Protein AF-A0A2T2SYU9-F1 (afdb_monomer)

Foldseek 3Di:
DDDPPPFDLVLVLVLLLLQLLLLLLVLQLLVQALVVCCVQQVHDPVLSVLLNVLLQVLLVVLLLVLLLVCLAPFLLVLLLVLLVQLLVLLLQCLVPNHSVSSSVSSNSSSNSSSSSVSSSLVLLVQADDPVCSVVSVVSSCVSSVNSNVCSNVLSNVCCVPPRNSVSSVVSSVSSVVSSVSSVPRPDGGPRNHDNDDDDPVVSVVVVVVLCVDPVSVVVVVVVVCVVVVVVCCVPCVVVCCCPPVVDDPVVVVVCVVVVD

Radius of gyration: 19.97 Å; Cα contacts (8 Å, |Δi|>4): 322; chains: 1; bounding box: 68×39×49 Å

Mean predicted aligned error: 6.09 Å

Secondary structure (DSSP, 8-state):
--------HHHHHHHHHHHHHHHHHHHHTHHHHHHHHHHHHT--HHHHHHHHHHHHHHHHHHHHHHHHHHHHH-HHHHHHHHHHHHHHHHHHGGG--SHHHHHHHHHHHHHHHHHHHHHHHHHHHHHS-HHHHHHHHHHHHHHHHHHHHHHHHHHHHHHHHH-TTHHHHHHHHHHHHHHHHHHHH-PPPS-----SPP-HHHHHHHHHHHHHSHHHHHHHHHHHHHHHHHHHHHHHHHHHIIIII---HHHHHHHHHHH-

pLDDT: mean 90.22, std 9.23, range [32.94, 98.25]

Solvent-accessible surface area (backbone atoms only — not comparable to full-atom values): 13042 Å² total; per-residue (Å²): 137,79,79,78,73,82,52,57,64,67,58,41,45,49,24,49,14,37,36,32,18,38,52,38,16,65,67,33,26,46,66,62,27,45,65,58,51,25,66,76,61,72,48,56,75,68,62,55,51,45,48,57,48,37,19,53,52,28,16,53,58,28,24,68,54,37,43,66,46,26,42,44,70,33,38,43,53,35,37,45,52,13,28,48,43,29,23,51,30,26,50,50,47,58,72,41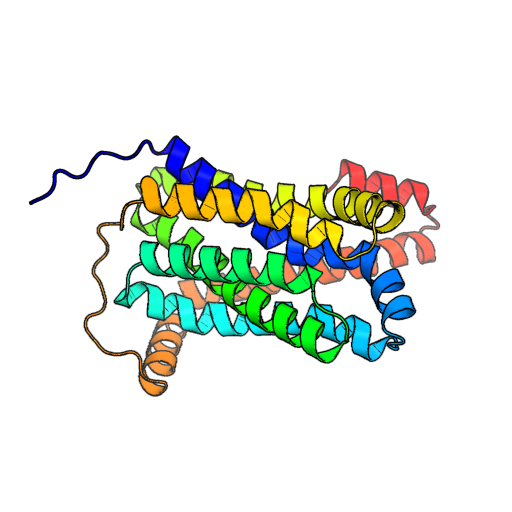,86,44,64,67,55,38,42,52,34,29,30,51,31,8,36,14,43,8,22,38,57,41,26,49,58,53,38,40,58,54,60,40,59,81,91,46,30,64,60,54,46,50,53,25,52,46,18,28,53,53,14,38,66,49,13,38,61,50,15,36,56,34,21,79,75,76,33,66,41,46,37,40,46,61,40,21,52,49,19,44,51,17,31,52,42,38,72,74,48,44,68,70,55,94,57,88,56,45,88,68,82,89,42,74,70,52,52,52,49,53,51,51,57,47,61,69,36,67,67,52,43,50,51,52,50,51,51,52,51,50,53,51,51,50,51,51,47,70,66,44,47,61,57,45,38,40,75,76,72,62,52,51,74,67,58,53,50,49,47,48,72,74,68,104

Sequence (260 aa):
MTNPKTSNPYLILFALWLMMFSASSQLIIMVPILPEIAETLGVNAFWRGMLLTAYALSLGVSALITGPASDRIGRRLILLYGTALMAVTLVLHTVAENYVLLFSMRLLAGVGGGMLTSGSVAYVGDYFPYEQRGWANGWVMSGTAFGQVAGIPIGKVLATGFGYRWPFLMFALPMALSAVLIWRYVPQPDAELDEKRLTPSRLVEKYRNVLQGSDAVNAVASYLLMFSGFGLFTSFLPSWLESTVGVSGYEIALLFAIGG

Nearest PDB structures (foldseek):
  6gv1-assembly1_A  TM=8.979E-01  e=5.125E-08  Escherichia coli K-12
  4zow-assembly1_A  TM=8.139E-01  e=3.759E-08  Escherichia coli K-12
  6euq-assembly1_A  TM=8.075E-01  e=3.759E-08  Escherichia coli K-12
  6oop-assembly1_A  TM=8.065E-01  e=7.979E-08  Escherichia coli
  6vrz-assembly1_A  TM=7.984E-01  e=1.041E-07  Escherichia coli

Structure (mmCIF, N/CA/C/O backbone):
data_AF-A0A2T2SYU9-F1
#
_entry.id   AF-A0A2T2SYU9-F1
#
loop_
_atom_site.group_PDB
_atom_site.id
_atom_site.type_symbol
_atom_site.label_atom_id
_atom_site.label_alt_id
_atom_site.label_comp_id
_atom_site.label_asym_id
_atom_site.label_entity_id
_atom_site.label_seq_id
_atom_site.pdbx_PDB_ins_code
_atom_site.Cartn_x
_atom_site.Cartn_y
_atom_site.Cartn_z
_atom_site.occupancy
_atom_site.B_iso_or_equiv
_atom_site.auth_seq_id
_atom_site.auth_comp_id
_atom_site.auth_asym_id
_atom_site.auth_atom_id
_atom_site.pdbx_PDB_model_num
ATOM 1 N N . MET A 1 1 ? -32.062 -6.181 14.246 1.00 33.66 1 MET A N 1
ATOM 2 C CA . MET A 1 1 ? -31.095 -6.789 15.184 1.00 33.66 1 MET A CA 1
ATOM 3 C C . MET A 1 1 ? -30.547 -8.052 14.531 1.00 33.66 1 MET A C 1
ATOM 5 O O . MET A 1 1 ? -31.130 -9.118 14.662 1.00 33.66 1 MET A O 1
ATOM 9 N N . THR A 1 2 ? -29.523 -7.916 13.690 1.00 36.19 2 THR A N 1
ATOM 10 C CA . THR A 1 2 ? -28.922 -9.047 12.970 1.00 36.19 2 THR A CA 1
ATOM 11 C C . THR A 1 2 ? -27.784 -9.611 13.805 1.00 36.19 2 THR A C 1
ATOM 13 O O . THR A 1 2 ? -26.789 -8.929 14.024 1.00 36.19 2 THR A O 1
ATOM 16 N N . ASN A 1 3 ? -27.977 -10.840 14.274 1.00 32.94 3 ASN A N 1
ATOM 17 C CA . ASN A 1 3 ? -27.017 -11.690 14.975 1.00 32.94 3 ASN A CA 1
ATOM 18 C C . ASN A 1 3 ? -25.593 -11.525 14.384 1.00 32.94 3 ASN A C 1
ATOM 20 O O . ASN A 1 3 ? -25.440 -11.773 13.179 1.00 32.94 3 ASN A O 1
ATOM 24 N N . PRO A 1 4 ? -24.567 -11.087 15.144 1.00 44.06 4 PRO A N 1
ATOM 25 C CA . PRO A 1 4 ? -23.221 -10.974 14.608 1.00 44.06 4 PRO A CA 1
ATOM 26 C C . PRO A 1 4 ? -22.724 -12.399 14.385 1.00 44.06 4 PRO A C 1
ATOM 28 O O . PRO A 1 4 ? -22.363 -13.106 15.321 1.00 44.06 4 PRO A O 1
ATOM 31 N N . LYS A 1 5 ? -22.764 -12.863 13.130 1.00 50.50 5 LYS A N 1
ATOM 32 C CA . LYS A 1 5 ? -22.030 -14.067 12.743 1.00 50.50 5 LYS A CA 1
ATOM 33 C C . LYS A 1 5 ? -20.597 -13.829 13.196 1.00 50.50 5 LYS A C 1
ATOM 35 O O . LYS A 1 5 ? -19.960 -12.905 12.697 1.00 50.50 5 LYS A O 1
ATOM 40 N N . THR A 1 6 ? -20.137 -14.628 14.153 1.00 61.19 6 THR A N 1
ATOM 41 C CA . THR A 1 6 ? -18.743 -14.717 14.570 1.00 61.19 6 THR A CA 1
ATOM 42 C C . THR A 1 6 ? -17.947 -15.152 13.348 1.00 61.19 6 THR A C 1
ATOM 44 O O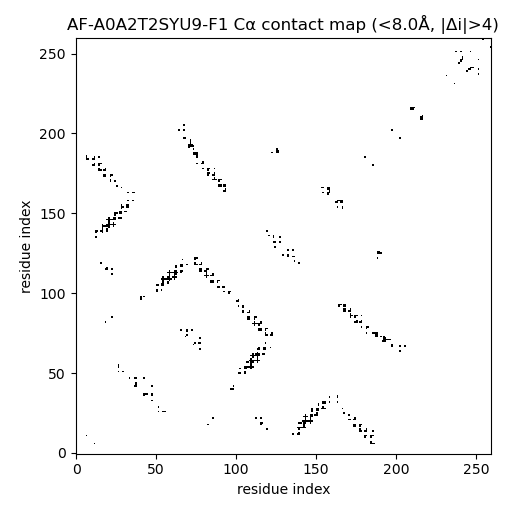 . THR A 1 6 ? -17.788 -16.335 13.048 1.00 61.19 6 THR A O 1
ATOM 47 N N . SER A 1 7 ? -17.559 -14.174 12.536 1.00 71.31 7 SER A N 1
ATOM 48 C CA . SER A 1 7 ? -16.764 -14.406 11.347 1.00 71.31 7 SER A CA 1
ATOM 49 C C . SER A 1 7 ? -15.492 -15.124 11.764 1.00 71.31 7 SER A C 1
ATOM 51 O O . SER A 1 7 ? -14.825 -14.715 12.714 1.00 71.31 7 SER A O 1
ATOM 53 N N . ASN A 1 8 ? -15.175 -16.212 11.062 1.00 88.62 8 ASN A N 1
ATOM 54 C CA . ASN A 1 8 ? -14.002 -17.018 11.360 1.00 88.62 8 ASN A CA 1
ATOM 55 C C . ASN A 1 8 ? -12.748 -16.111 11.355 1.00 88.62 8 ASN A C 1
ATOM 57 O O . ASN A 1 8 ? -12.445 -15.528 10.308 1.00 88.62 8 ASN A O 1
ATOM 61 N N . PRO A 1 9 ? -12.018 -15.985 12.482 1.00 89.50 9 PRO A N 1
ATOM 62 C CA . PRO A 1 9 ? -10.882 -15.073 12.594 1.00 89.50 9 PRO A CA 1
ATOM 63 C C . PRO A 1 9 ? -9.786 -15.381 11.569 1.00 89.50 9 PRO A C 1
ATOM 65 O O . PRO A 1 9 ? -9.156 -14.460 11.058 1.00 89.50 9 PRO A O 1
ATOM 68 N N . TYR A 1 10 ? -9.615 -16.646 11.177 1.00 93.12 10 TYR A N 1
ATOM 69 C CA . TYR A 1 10 ? -8.654 -17.036 10.145 1.00 93.12 10 TYR A CA 1
ATOM 70 C C . TYR A 1 10 ? -9.034 -16.512 8.755 1.00 93.12 10 TYR A C 1
ATOM 72 O O . TYR A 1 10 ? -8.154 -16.128 7.991 1.00 93.12 10 TYR A O 1
ATOM 80 N N . LEU A 1 11 ? -10.331 -16.431 8.430 1.00 94.88 11 LEU A N 1
ATOM 81 C CA . LEU A 1 11 ? -10.783 -15.836 7.165 1.00 94.88 11 LEU A CA 1
ATOM 82 C C . LEU A 1 11 ? -10.558 -14.323 7.142 1.00 94.88 11 LEU A C 1
ATOM 84 O O . LEU A 1 11 ? -10.199 -13.780 6.101 1.00 94.88 11 LEU A O 1
ATOM 88 N N . ILE A 1 12 ? -10.741 -13.649 8.281 1.00 95.19 12 ILE A N 1
ATOM 89 C CA . ILE A 1 12 ? -10.446 -12.217 8.420 1.00 95.19 12 ILE A CA 1
ATOM 90 C C . ILE A 1 12 ? -8.951 -11.981 8.214 1.00 95.19 12 ILE A C 1
ATOM 92 O O . ILE A 1 12 ? -8.573 -11.152 7.390 1.00 95.19 12 ILE A O 1
ATOM 96 N N . LEU A 1 13 ? -8.102 -12.742 8.911 1.00 96.31 13 LEU A N 1
ATOM 97 C CA . LEU A 1 13 ? -6.651 -12.639 8.768 1.00 96.31 13 LEU A CA 1
ATOM 98 C C . LEU A 1 13 ? -6.207 -12.930 7.339 1.00 96.31 13 LEU A C 1
ATOM 100 O O . LEU A 1 13 ? -5.411 -12.173 6.803 1.00 96.31 13 LEU A O 1
ATOM 104 N N . PHE A 1 14 ? -6.759 -13.961 6.696 1.00 97.50 14 PHE A N 1
ATOM 105 C CA . PHE A 1 14 ? -6.453 -14.272 5.303 1.00 97.50 14 PHE A CA 1
ATOM 106 C C . PHE A 1 14 ? -6.876 -13.147 4.347 1.00 97.50 14 PHE A C 1
ATOM 108 O O . PHE A 1 14 ? -6.116 -12.785 3.452 1.00 97.50 14 PHE A O 1
ATOM 115 N N . ALA A 1 15 ? -8.052 -12.544 4.552 1.00 97.50 15 ALA A N 1
ATOM 116 C CA .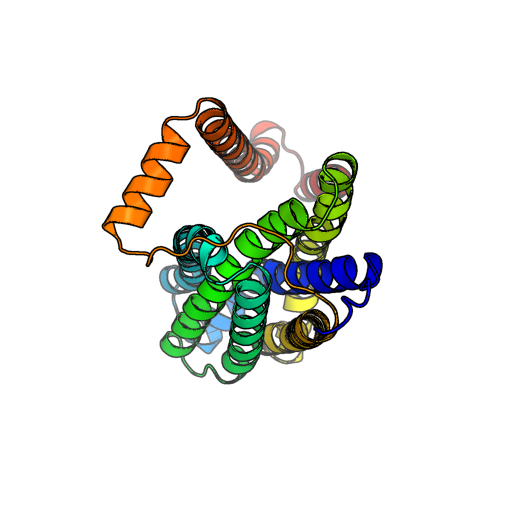 ALA A 1 15 ? -8.514 -11.418 3.743 1.00 97.50 15 ALA A CA 1
ATOM 117 C C . ALA A 1 15 ? -7.593 -10.193 3.886 1.00 97.50 15 ALA A C 1
ATOM 119 O O . ALA A 1 15 ? -7.187 -9.603 2.883 1.00 97.50 15 ALA A O 1
ATOM 120 N N . LEU A 1 16 ? -7.222 -9.842 5.123 1.00 97.56 16 LEU A N 1
ATOM 121 C CA . LEU A 1 16 ? -6.302 -8.739 5.417 1.00 97.56 16 LEU A CA 1
ATOM 122 C C . LEU A 1 16 ? -4.874 -9.028 4.927 1.00 97.56 16 LEU A C 1
ATOM 124 O O . LEU A 1 16 ? -4.203 -8.131 4.423 1.00 97.56 16 LEU A O 1
ATOM 128 N N . TRP A 1 17 ? -4.426 -10.279 5.025 1.00 97.94 17 TRP A N 1
ATOM 129 C CA . TRP A 1 17 ? -3.143 -10.744 4.503 1.00 97.94 17 TRP A CA 1
ATOM 130 C C . TRP A 1 17 ? -3.076 -10.601 2.985 1.00 97.94 17 TRP A C 1
ATOM 132 O O . TRP A 1 17 ? -2.133 -10.009 2.467 1.00 97.94 17 TRP A O 1
ATOM 142 N N . LEU A 1 18 ? -4.098 -11.080 2.268 1.00 97.81 18 LEU A N 1
ATOM 143 C CA . LEU A 1 18 ? -4.158 -11.026 0.806 1.00 97.81 18 LEU A CA 1
ATOM 144 C C . LEU A 1 18 ? -4.202 -9.579 0.298 1.00 97.81 18 LEU A C 1
ATOM 146 O O . LEU A 1 18 ? -3.567 -9.231 -0.699 1.00 97.81 18 LEU A O 1
ATOM 150 N N . MET A 1 19 ? -4.917 -8.727 1.028 1.00 98.00 19 MET A N 1
ATOM 151 C CA . MET A 1 19 ? -4.958 -7.286 0.814 1.00 98.00 19 MET A CA 1
ATOM 152 C C . MET A 1 19 ? -3.573 -6.646 0.988 1.00 98.00 19 MET A C 1
ATOM 154 O O . MET A 1 19 ? -3.134 -5.912 0.103 1.00 98.00 19 MET A O 1
ATOM 158 N N . MET A 1 20 ? -2.860 -6.937 2.083 1.00 97.69 20 MET A N 1
ATOM 159 C CA . MET A 1 20 ? -1.498 -6.430 2.309 1.00 97.69 20 MET A CA 1
ATOM 160 C C . MET A 1 20 ? -0.505 -6.944 1.268 1.00 97.69 20 MET A C 1
ATOM 162 O O . MET A 1 20 ? 0.269 -6.155 0.733 1.00 97.69 20 MET A O 1
ATOM 166 N N . PHE A 1 21 ? -0.580 -8.231 0.923 1.00 97.00 21 PHE A N 1
ATOM 167 C CA . PHE A 1 21 ? 0.209 -8.859 -0.136 1.00 97.00 21 PHE A CA 1
ATOM 168 C C . PHE A 1 21 ? 0.072 -8.124 -1.467 1.00 97.00 21 PHE A C 1
ATOM 170 O O . PHE A 1 21 ? 1.063 -7.768 -2.104 1.00 97.00 21 PHE A O 1
ATOM 177 N N . SER A 1 22 ? -1.162 -7.848 -1.881 1.00 96.25 22 SER A N 1
ATOM 178 C CA . SER A 1 22 ? -1.384 -7.172 -3.150 1.00 96.25 22 SER A CA 1
ATOM 179 C C . SER A 1 22 ? -1.089 -5.669 -3.103 1.00 96.25 22 SER A C 1
ATOM 181 O O . SER A 1 22 ? -0.763 -5.093 -4.140 1.00 96.25 22 SER A O 1
ATOM 183 N N . ALA A 1 23 ? -1.238 -5.014 -1.950 1.00 96.12 23 ALA A N 1
ATOM 184 C CA . ALA A 1 23 ? -0.933 -3.592 -1.808 1.00 96.12 23 ALA A CA 1
ATOM 185 C C . ALA A 1 23 ? 0.582 -3.335 -1.762 1.00 96.12 23 ALA A C 1
ATOM 187 O O . ALA A 1 23 ? 1.065 -2.385 -2.377 1.00 96.12 23 ALA A O 1
ATOM 188 N N . SER A 1 24 ? 1.348 -4.181 -1.066 1.00 93.88 24 SER A N 1
ATOM 189 C CA . SER A 1 24 ? 2.799 -4.011 -0.925 1.00 93.88 24 SER A CA 1
ATOM 190 C C . SER A 1 24 ? 3.557 -4.292 -2.221 1.00 93.88 24 SER A C 1
ATOM 192 O O . SER A 1 24 ? 4.566 -3.634 -2.496 1.00 93.88 24 SER A O 1
ATOM 194 N N . SER A 1 25 ? 3.043 -5.200 -3.057 1.00 91.56 25 SER A N 1
ATOM 195 C CA . SER A 1 25 ? 3.647 -5.508 -4.353 1.00 91.56 25 SER A CA 1
ATOM 196 C C . SER A 1 25 ? 3.733 -4.275 -5.258 1.00 91.56 25 SER A C 1
ATOM 198 O O . SER A 1 25 ? 4.681 -4.158 -6.024 1.00 91.56 25 SER A O 1
ATOM 200 N N . GLN A 1 26 ? 2.840 -3.289 -5.113 1.00 90.81 26 GLN A N 1
ATOM 201 C CA . GLN A 1 26 ? 2.777 -2.089 -5.963 1.00 90.81 26 GLN A CA 1
ATOM 202 C C . GLN A 1 26 ? 4.005 -1.185 -5.933 1.00 90.81 26 GLN A C 1
ATOM 204 O O . GLN A 1 26 ? 4.238 -0.427 -6.879 1.00 90.81 26 GLN A O 1
ATOM 209 N N . LEU A 1 27 ? 4.767 -1.210 -4.843 1.00 85.62 27 LEU A N 1
ATOM 210 C CA . LEU A 1 27 ? 6.046 -0.510 -4.782 1.00 85.62 27 LEU A CA 1
ATOM 211 C C . LEU A 1 27 ? 7.142 -1.322 -5.462 1.00 85.62 27 LEU A C 1
ATOM 213 O O . LEU A 1 27 ? 7.968 -0.762 -6.177 1.00 85.62 27 LEU A O 1
ATOM 217 N N . ILE A 1 28 ? 7.125 -2.637 -5.264 1.00 88.38 28 ILE A N 1
ATOM 218 C CA . ILE A 1 28 ? 8.228 -3.505 -5.657 1.00 88.38 28 ILE A CA 1
ATOM 219 C C . ILE A 1 28 ? 8.147 -3.944 -7.119 1.00 88.38 28 ILE A C 1
ATOM 221 O O . ILE A 1 28 ? 9.180 -3.984 -7.782 1.00 88.38 28 ILE A O 1
ATOM 225 N N . ILE A 1 29 ? 6.950 -4.177 -7.671 1.00 92.31 29 ILE A N 1
ATOM 226 C CA . ILE A 1 29 ? 6.780 -4.509 -9.097 1.00 92.31 29 ILE A CA 1
ATOM 227 C C . ILE A 1 29 ? 7.324 -3.410 -10.009 1.00 92.31 29 ILE A C 1
ATOM 229 O O . ILE A 1 29 ? 7.755 -3.708 -11.115 1.00 92.31 29 ILE A O 1
ATOM 233 N N . MET A 1 30 ? 7.331 -2.154 -9.547 1.00 91.44 30 MET A N 1
ATOM 234 C CA . MET A 1 30 ? 7.804 -1.012 -10.327 1.00 91.44 30 MET A CA 1
ATOM 235 C C . MET A 1 30 ? 9.306 -1.076 -10.594 1.00 91.44 30 MET A C 1
ATOM 237 O O . MET A 1 30 ? 9.741 -0.610 -11.639 1.00 91.44 30 MET A O 1
ATOM 241 N N . VAL A 1 31 ? 10.093 -1.659 -9.686 1.00 87.94 31 VAL A N 1
ATOM 242 C CA . VAL A 1 31 ? 11.559 -1.708 -9.788 1.00 87.94 31 VAL A CA 1
ATOM 243 C C . VAL A 1 31 ? 12.027 -2.417 -11.070 1.00 87.94 31 VAL A C 1
ATOM 245 O O . VAL A 1 31 ? 12.751 -1.788 -11.843 1.00 87.94 31 VAL A O 1
ATOM 248 N N . PRO A 1 32 ? 11.618 -3.670 -11.362 1.00 85.06 32 PRO A N 1
ATOM 249 C CA . PRO A 1 32 ? 12.052 -4.361 -12.576 1.00 85.06 32 PRO A CA 1
ATOM 250 C C . PRO A 1 32 ? 11.414 -3.832 -13.868 1.00 85.06 32 PRO A C 1
ATOM 252 O O . PRO A 1 32 ? 12.005 -4.007 -14.928 1.00 85.06 32 PRO A O 1
ATOM 255 N N . ILE A 1 33 ? 10.237 -3.198 -13.808 1.00 90.88 33 ILE A N 1
ATOM 256 C CA . ILE A 1 33 ? 9.494 -2.770 -15.012 1.00 90.88 33 ILE A CA 1
ATOM 257 C C . ILE A 1 33 ? 9.737 -1.303 -15.391 1.00 90.88 33 ILE A C 1
ATOM 259 O O . ILE A 1 33 ? 9.362 -0.872 -16.479 1.00 90.88 33 ILE A O 1
ATOM 263 N N . LEU A 1 34 ? 10.366 -0.515 -14.510 1.00 90.12 34 LEU A N 1
ATOM 264 C CA . LEU A 1 34 ? 10.641 0.906 -14.738 1.00 90.12 34 LEU A CA 1
ATOM 265 C C . LEU A 1 34 ? 11.428 1.192 -16.028 1.00 90.12 34 LEU A C 1
ATOM 267 O O . LEU A 1 34 ? 11.100 2.180 -16.692 1.00 90.12 34 LEU A O 1
ATOM 271 N N . PRO A 1 35 ? 12.453 0.394 -16.398 1.00 88.12 35 PRO A N 1
ATOM 272 C CA . PRO A 1 35 ? 13.169 0.585 -17.657 1.00 88.12 35 PRO A CA 1
ATOM 273 C C . PRO A 1 35 ? 12.263 0.416 -18.881 1.00 88.12 35 PRO A C 1
ATOM 275 O O . PRO A 1 35 ? 12.299 1.249 -19.777 1.00 88.12 35 PRO A O 1
ATOM 278 N N . GLU A 1 36 ? 11.393 -0.593 -18.881 1.00 89.25 36 GLU A N 1
ATOM 279 C CA . GLU A 1 36 ? 10.469 -0.858 -19.989 1.00 89.25 36 GLU A CA 1
ATOM 280 C C . GLU A 1 36 ? 9.392 0.231 -20.113 1.00 89.25 36 GLU A C 1
ATOM 282 O O . GLU A 1 36 ? 9.085 0.695 -21.212 1.00 89.25 36 GLU A O 1
ATOM 287 N N . ILE A 1 37 ? 8.868 0.718 -18.979 1.00 90.62 37 ILE A N 1
ATOM 288 C CA . ILE A 1 37 ? 7.969 1.884 -18.943 1.00 90.62 37 ILE A CA 1
ATOM 289 C C . ILE A 1 37 ? 8.660 3.109 -19.557 1.00 90.62 37 ILE A C 1
ATOM 291 O O . ILE A 1 37 ? 8.031 3.876 -20.284 1.00 90.62 37 ILE A O 1
ATOM 295 N N . ALA A 1 38 ? 9.948 3.302 -19.262 1.00 88.81 38 ALA A N 1
ATOM 296 C CA . ALA A 1 38 ? 10.727 4.422 -19.777 1.00 88.81 38 ALA A CA 1
ATOM 297 C C . ALA A 1 38 ? 10.825 4.428 -21.292 1.00 88.81 38 ALA A C 1
ATOM 299 O O . ALA A 1 38 ? 10.621 5.463 -21.919 1.00 88.81 38 ALA A O 1
ATOM 300 N N . GLU A 1 39 ? 11.166 3.267 -21.841 1.00 90.12 39 GLU A N 1
ATOM 301 C CA . GLU A 1 39 ? 11.354 3.058 -23.265 1.00 90.12 39 GLU A CA 1
ATOM 302 C C . GLU A 1 39 ? 10.021 3.196 -23.998 1.00 90.12 39 GLU A C 1
ATOM 304 O O . GLU A 1 39 ? 9.920 3.957 -24.956 1.00 90.12 39 GLU A O 1
ATOM 309 N N . THR A 1 40 ? 8.966 2.567 -23.469 1.00 90.81 40 THR A N 1
ATOM 310 C CA . THR A 1 40 ? 7.635 2.585 -24.088 1.00 90.81 40 THR A CA 1
ATOM 311 C C . THR A 1 40 ? 6.998 3.974 -24.075 1.00 90.81 40 THR A C 1
ATOM 313 O O . THR A 1 40 ? 6.340 4.364 -25.036 1.00 90.81 40 THR A O 1
ATOM 316 N N . LEU A 1 41 ? 7.166 4.734 -22.986 1.00 91.44 41 LEU A N 1
ATOM 317 C CA . LEU A 1 41 ? 6.552 6.058 -22.827 1.00 91.44 41 LEU A CA 1
ATOM 318 C C . LEU A 1 41 ? 7.495 7.217 -23.186 1.00 91.44 41 LEU A C 1
ATOM 320 O O . LEU A 1 41 ? 7.094 8.375 -23.075 1.00 91.44 41 LEU A O 1
ATOM 324 N N . GLY A 1 42 ? 8.739 6.930 -23.580 1.00 90.81 42 GLY A N 1
ATOM 325 C CA . GLY A 1 42 ? 9.741 7.937 -23.939 1.00 90.81 42 GLY A CA 1
ATOM 326 C C . GLY A 1 42 ? 10.120 8.882 -22.792 1.00 90.81 42 GLY A C 1
ATOM 327 O O . GLY A 1 42 ? 10.355 10.068 -23.024 1.00 90.81 42 GLY A O 1
ATOM 328 N N . VAL A 1 43 ? 10.148 8.396 -21.544 1.00 92.31 43 VAL A N 1
ATOM 329 C CA . VAL A 1 43 ? 10.361 9.242 -20.355 1.00 92.31 43 VAL A CA 1
ATOM 330 C C . VAL A 1 43 ? 11.768 9.131 -19.767 1.00 92.31 43 VAL A C 1
ATOM 332 O O . VAL A 1 43 ? 12.341 8.052 -19.628 1.00 92.31 43 VAL A O 1
ATOM 335 N N . ASN A 1 44 ? 12.326 10.278 -19.372 1.00 91.94 44 ASN A N 1
ATOM 336 C CA . ASN A 1 44 ? 13.671 10.369 -18.801 1.00 91.94 44 ASN A CA 1
ATOM 337 C C . ASN A 1 44 ? 13.748 9.862 -17.343 1.00 91.94 44 ASN A C 1
ATOM 339 O O . ASN A 1 44 ? 12.742 9.564 -16.697 1.00 91.94 44 ASN A O 1
ATOM 343 N N . ALA A 1 45 ? 14.965 9.811 -16.791 1.00 88.31 45 ALA A N 1
ATOM 344 C CA . ALA A 1 45 ? 15.214 9.324 -15.433 1.00 88.31 45 ALA A CA 1
ATOM 345 C C . ALA A 1 45 ? 14.405 10.042 -14.340 1.00 88.31 45 ALA A C 1
ATOM 347 O O . ALA A 1 45 ? 13.919 9.382 -13.421 1.00 88.31 45 ALA A O 1
ATOM 348 N N . PHE A 1 46 ? 14.220 11.358 -14.466 1.00 90.56 46 PHE A N 1
ATOM 349 C CA . PHE A 1 46 ? 13.446 12.155 -13.516 1.00 90.56 46 PHE A CA 1
ATOM 350 C C . PHE A 1 46 ? 11.980 11.701 -13.469 1.00 90.56 46 PHE A C 1
ATOM 352 O O . PHE A 1 46 ? 11.459 11.363 -12.405 1.00 90.56 46 PHE A O 1
ATOM 359 N N . TRP A 1 47 ? 11.331 11.597 -14.629 1.00 91.56 47 TRP A N 1
ATOM 360 C CA . TRP A 1 47 ? 9.931 11.178 -14.722 1.00 91.56 47 TRP A CA 1
ATOM 361 C C . TRP A 1 47 ? 9.714 9.723 -14.283 1.00 91.56 47 TRP A C 1
ATOM 363 O O . TRP A 1 47 ? 8.691 9.409 -13.673 1.00 91.56 47 TRP A O 1
ATOM 373 N N . ARG A 1 48 ? 10.691 8.835 -14.493 1.00 88.44 48 ARG A N 1
ATOM 374 C CA . ARG A 1 48 ? 10.644 7.463 -13.951 1.00 88.44 48 ARG A CA 1
ATOM 375 C C . ARG A 1 48 ? 10.600 7.450 -12.429 1.00 88.44 48 ARG A C 1
ATOM 377 O O . ARG A 1 48 ? 9.734 6.796 -11.851 1.00 88.44 48 ARG A O 1
ATOM 384 N N . GLY A 1 49 ? 11.500 8.200 -11.792 1.00 89.81 49 GLY A N 1
ATOM 385 C CA . GLY A 1 49 ? 11.534 8.331 -10.335 1.00 89.81 49 GLY A CA 1
ATOM 386 C C . GLY A 1 49 ? 10.219 8.880 -9.785 1.00 89.81 49 GLY A C 1
ATOM 387 O O . GLY A 1 49 ? 9.695 8.369 -8.796 1.00 89.81 49 GLY A O 1
ATOM 388 N N . MET A 1 50 ? 9.611 9.839 -10.489 1.00 94.75 50 MET A N 1
ATOM 389 C CA . MET A 1 50 ? 8.339 10.427 -10.070 1.00 94.75 50 MET A CA 1
ATOM 390 C C . MET A 1 50 ? 7.164 9.439 -10.024 1.00 94.75 50 MET A C 1
ATOM 392 O O . MET A 1 50 ? 6.255 9.658 -9.230 1.00 94.75 50 MET A O 1
ATOM 396 N N . LEU A 1 51 ? 7.178 8.321 -10.763 1.00 94.00 51 LEU A N 1
ATOM 397 C CA . LEU A 1 51 ? 6.134 7.285 -10.647 1.00 94.00 51 LEU A CA 1
ATOM 398 C C . LEU A 1 51 ? 6.190 6.527 -9.309 1.00 94.00 51 LEU A C 1
ATOM 400 O O . LEU A 1 51 ? 5.152 6.119 -8.772 1.00 94.00 51 LEU A O 1
ATOM 404 N N . LEU A 1 52 ? 7.395 6.326 -8.767 1.00 92.19 52 LEU A N 1
ATOM 405 C CA . LEU A 1 52 ? 7.596 5.753 -7.434 1.00 92.19 52 LEU A CA 1
ATOM 406 C C . LEU A 1 52 ? 7.198 6.776 -6.366 1.00 92.19 52 LEU A C 1
ATOM 408 O O . LEU A 1 52 ? 6.389 6.465 -5.489 1.00 92.19 52 LEU A O 1
ATOM 412 N N . THR A 1 53 ? 7.693 8.010 -6.506 1.00 93.44 53 THR A N 1
ATOM 413 C CA . THR A 1 53 ? 7.416 9.120 -5.585 1.00 93.44 53 THR A CA 1
ATOM 414 C C . THR A 1 53 ? 5.928 9.433 -5.488 1.00 93.44 53 THR A C 1
ATOM 416 O O . THR A 1 53 ? 5.424 9.608 -4.385 1.00 93.44 53 THR A O 1
ATOM 419 N N . ALA A 1 54 ? 5.203 9.465 -6.610 1.00 96.00 54 ALA A N 1
ATOM 4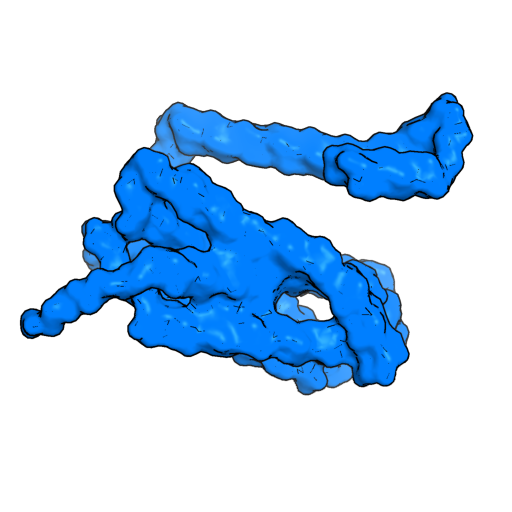20 C CA . ALA A 1 54 ? 3.774 9.776 -6.639 1.00 96.00 54 ALA A CA 1
ATOM 421 C C . ALA A 1 54 ? 2.960 8.829 -5.753 1.00 96.00 54 ALA A C 1
ATOM 423 O O . ALA A 1 54 ? 2.172 9.274 -4.920 1.00 96.00 54 ALA A O 1
ATOM 424 N N . TYR A 1 55 ? 3.194 7.524 -5.886 1.00 95.94 55 TYR A N 1
ATOM 425 C CA . TYR A 1 55 ? 2.526 6.531 -5.051 1.00 95.94 55 TYR A CA 1
ATOM 426 C C . TYR A 1 55 ? 2.929 6.660 -3.585 1.00 95.94 55 TYR A C 1
ATOM 428 O O . TYR A 1 55 ? 2.055 6.682 -2.726 1.00 95.94 55 TYR A O 1
ATOM 436 N N . ALA A 1 56 ? 4.230 6.762 -3.289 1.00 94.19 56 ALA A N 1
ATOM 437 C CA . ALA A 1 56 ? 4.718 6.824 -1.912 1.00 94.19 56 ALA A CA 1
ATOM 438 C C . ALA A 1 56 ? 4.194 8.069 -1.177 1.00 94.19 56 ALA A C 1
ATOM 440 O O . ALA A 1 56 ? 3.696 7.969 -0.055 1.00 94.19 56 ALA A O 1
ATOM 441 N N . LEU A 1 57 ? 4.239 9.229 -1.837 1.00 96.44 57 LEU A N 1
ATOM 442 C CA . LEU A 1 57 ? 3.721 10.486 -1.305 1.00 96.44 57 LEU A CA 1
ATOM 443 C C . LEU A 1 57 ? 2.209 10.409 -1.086 1.00 96.44 57 LEU A C 1
ATOM 445 O O . LEU A 1 57 ? 1.719 10.765 -0.016 1.00 96.44 57 LEU A O 1
ATOM 449 N N . SER A 1 58 ? 1.469 9.917 -2.081 1.00 97.62 58 SER A N 1
ATOM 450 C CA . SER A 1 58 ? 0.017 9.797 -1.980 1.00 97.62 58 SER A CA 1
ATOM 451 C C . SER A 1 58 ? -0.409 8.797 -0.901 1.00 97.62 58 SER A C 1
ATOM 453 O O . SER A 1 58 ? -1.342 9.082 -0.154 1.00 97.62 58 SER A O 1
ATOM 455 N N . LEU A 1 59 ? 0.319 7.687 -0.741 1.00 96.31 59 LEU A N 1
ATOM 456 C CA . LEU A 1 59 ? 0.135 6.732 0.351 1.00 96.31 59 LEU A CA 1
ATOM 457 C C . LEU A 1 59 ? 0.319 7.396 1.709 1.00 96.31 59 LEU A C 1
ATOM 459 O O . LEU A 1 59 ? -0.551 7.254 2.565 1.00 96.31 59 LEU A O 1
ATOM 463 N N . GLY A 1 60 ? 1.408 8.144 1.902 1.00 94.31 60 GLY A N 1
ATOM 464 C CA . GLY A 1 60 ? 1.676 8.832 3.164 1.00 94.31 60 GLY A CA 1
ATOM 465 C C . GLY A 1 60 ? 0.599 9.862 3.505 1.00 94.31 60 GLY A C 1
ATOM 466 O O . GLY A 1 60 ? 0.018 9.822 4.588 1.00 94.31 60 GLY A O 1
ATOM 467 N N . VAL A 1 61 ? 0.271 10.745 2.556 1.00 95.94 61 VAL A N 1
ATOM 468 C CA . VAL A 1 61 ? -0.771 11.771 2.737 1.00 95.94 61 VAL A CA 1
ATOM 469 C C . VAL A 1 61 ? -2.133 11.127 2.995 1.00 95.94 61 VAL A C 1
ATOM 471 O O . VAL A 1 61 ? -2.855 11.541 3.901 1.00 95.94 61 VAL A O 1
ATOM 474 N N . SER A 1 62 ? -2.476 10.083 2.239 1.00 96.50 62 SER A N 1
ATOM 475 C CA . SER A 1 62 ? -3.725 9.346 2.419 1.00 96.50 62 SER A CA 1
ATOM 476 C C . SER A 1 62 ? -3.791 8.678 3.788 1.00 96.50 62 SER A C 1
ATOM 478 O O . SER A 1 62 ? -4.797 8.830 4.474 1.00 96.50 62 SER A O 1
ATOM 480 N N . ALA A 1 63 ? -2.729 8.008 4.245 1.00 93.56 63 ALA A N 1
ATOM 481 C CA . ALA A 1 63 ? -2.688 7.366 5.560 1.00 93.56 63 ALA A CA 1
ATOM 482 C C . ALA A 1 63 ? -2.931 8.369 6.703 1.00 93.56 63 ALA A C 1
ATOM 484 O O . ALA A 1 63 ? -3.675 8.067 7.638 1.00 93.56 63 ALA A O 1
ATOM 485 N N . LEU A 1 64 ? -2.384 9.588 6.593 1.00 92.12 64 LEU A N 1
ATOM 486 C CA . LEU A 1 64 ? -2.601 10.656 7.578 1.00 92.12 64 LEU A CA 1
ATOM 487 C C . LEU A 1 64 ? -4.054 11.155 7.625 1.00 92.12 64 LEU A C 1
ATOM 489 O O . LEU A 1 64 ? -4.562 11.556 8.667 1.00 92.12 64 LEU A O 1
ATOM 493 N N . ILE A 1 65 ? -4.756 11.148 6.497 1.00 93.25 65 ILE A N 1
ATOM 494 C CA . ILE A 1 65 ? -6.155 11.596 6.443 1.00 93.25 65 ILE A CA 1
ATOM 495 C C . ILE A 1 65 ? -7.097 10.454 6.847 1.00 93.25 65 ILE A C 1
ATOM 497 O O . ILE A 1 65 ? -8.082 10.652 7.563 1.00 93.25 65 ILE A O 1
ATOM 501 N N . THR A 1 66 ? -6.798 9.246 6.378 1.00 91.94 66 THR A N 1
ATOM 502 C CA . THR A 1 66 ? -7.690 8.086 6.453 1.00 91.94 66 THR A CA 1
ATOM 503 C C . THR A 1 66 ? -7.671 7.410 7.815 1.00 91.94 66 THR A C 1
ATOM 505 O O . THR A 1 66 ? -8.704 6.875 8.209 1.00 91.94 66 THR A O 1
ATOM 508 N N . GLY A 1 67 ? -6.584 7.531 8.586 1.00 89.25 67 GLY A N 1
ATOM 509 C CA . GLY A 1 67 ? -6.537 7.104 9.987 1.00 89.25 67 GLY A CA 1
ATOM 510 C C . GLY A 1 67 ? -7.653 7.754 10.817 1.00 89.25 67 GLY A C 1
ATOM 511 O O . GLY A 1 67 ? -8.594 7.059 11.203 1.00 89.25 67 GLY A O 1
ATOM 512 N N . PRO A 1 68 ? -7.653 9.085 11.001 1.00 88.88 68 PRO A N 1
ATOM 513 C CA . PRO A 1 68 ? -8.724 9.786 11.710 1.00 88.88 68 PRO A CA 1
ATOM 514 C C . PRO A 1 68 ? -10.104 9.616 11.068 1.00 88.88 68 PRO A C 1
ATOM 516 O O . PRO A 1 68 ? -11.106 9.549 11.778 1.00 88.88 68 PRO A O 1
ATOM 519 N N . ALA A 1 69 ? -10.184 9.523 9.733 1.00 89.31 69 ALA A N 1
ATOM 520 C CA . ALA A 1 69 ? -11.444 9.228 9.046 1.00 89.31 69 ALA A CA 1
ATOM 521 C C . ALA A 1 69 ? -12.013 7.862 9.428 1.00 89.31 69 ALA A C 1
ATOM 523 O O . ALA A 1 69 ? -13.226 7.738 9.606 1.00 89.31 69 ALA A O 1
ATOM 524 N N . SER A 1 70 ? -11.153 6.861 9.611 1.00 90.81 70 SER A N 1
ATOM 525 C CA . SER A 1 70 ? -11.561 5.519 10.007 1.00 90.81 70 SER A CA 1
ATOM 526 C C . SER A 1 70 ? -12.139 5.459 11.424 1.00 90.81 70 SER A C 1
ATOM 528 O O . SER A 1 70 ? -13.001 4.617 11.659 1.00 90.81 70 SER A O 1
ATOM 530 N N . ASP A 1 71 ? -11.779 6.395 12.315 1.00 88.31 71 ASP A N 1
ATOM 531 C CA . ASP A 1 71 ? -12.427 6.534 13.632 1.00 88.31 71 ASP A CA 1
ATOM 532 C C . ASP A 1 71 ? -13.899 6.947 13.496 1.00 88.31 71 ASP A C 1
ATOM 534 O O . ASP A 1 71 ? -14.715 6.624 14.344 1.00 88.31 71 ASP A O 1
ATOM 538 N N . ARG A 1 72 ? -14.260 7.682 12.438 1.00 88.44 72 ARG A N 1
ATOM 539 C CA . ARG A 1 72 ? -15.621 8.201 12.230 1.00 88.44 72 ARG A CA 1
ATOM 540 C C . ARG A 1 72 ? -16.486 7.252 11.414 1.00 88.44 72 ARG A C 1
ATOM 542 O O . ARG A 1 72 ? -17.619 6.967 11.781 1.00 88.44 72 ARG A O 1
ATOM 549 N N . ILE A 1 73 ? -15.996 6.851 10.240 1.00 89.31 73 ILE A N 1
ATOM 550 C CA . ILE A 1 73 ? -16.790 6.054 9.290 1.00 89.31 73 ILE A CA 1
ATOM 551 C C . ILE A 1 73 ? -16.632 4.546 9.506 1.00 89.31 73 ILE A C 1
ATOM 553 O O . ILE A 1 73 ? -17.311 3.756 8.856 1.00 89.31 73 ILE A O 1
ATOM 557 N N . GLY A 1 74 ? -15.756 4.146 10.426 1.00 91.94 74 GLY A N 1
ATOM 558 C CA . GLY A 1 74 ? -15.492 2.757 10.756 1.00 91.94 74 GLY A CA 1
ATOM 559 C C . GLY A 1 74 ? -14.385 2.135 9.908 1.00 91.94 74 GLY A C 1
ATOM 560 O O . GLY A 1 74 ? -14.229 2.396 8.709 1.00 91.94 74 GLY A O 1
ATOM 561 N N . ARG A 1 75 ? -13.616 1.255 10.556 1.00 93.25 75 ARG A N 1
ATOM 562 C CA . ARG A 1 75 ? -12.484 0.525 9.974 1.00 93.25 75 ARG A CA 1
ATOM 563 C C . ARG A 1 75 ? -12.883 -0.277 8.733 1.00 93.25 75 ARG A C 1
ATOM 565 O O . ARG A 1 75 ? -12.194 -0.216 7.718 1.00 93.25 75 ARG A O 1
ATOM 572 N N . ARG A 1 76 ? -14.023 -0.979 8.772 1.00 94.81 76 ARG A N 1
ATOM 573 C CA . ARG A 1 76 ? -14.491 -1.832 7.667 1.00 94.81 76 ARG A CA 1
ATOM 574 C C . ARG A 1 76 ? -14.739 -1.034 6.390 1.00 94.81 76 ARG A C 1
ATOM 576 O O . ARG A 1 76 ? -14.361 -1.490 5.315 1.00 94.81 76 ARG A O 1
ATOM 583 N N . LEU A 1 77 ? -15.360 0.144 6.486 1.00 95.12 77 LEU A N 1
ATOM 584 C CA . LEU A 1 77 ? -15.645 0.958 5.300 1.00 95.12 77 LEU A CA 1
ATOM 585 C C . LEU A 1 77 ? -14.362 1.473 4.649 1.00 95.12 77 LEU A C 1
ATOM 587 O O . LEU A 1 77 ? -14.258 1.462 3.427 1.00 95.12 77 LEU A O 1
ATOM 591 N N . ILE A 1 78 ? -13.364 1.858 5.445 1.00 96.44 78 ILE A N 1
ATOM 592 C CA . ILE A 1 78 ? -12.059 2.281 4.923 1.00 96.44 78 ILE A CA 1
ATOM 593 C C . ILE A 1 78 ? -11.353 1.136 4.200 1.00 96.44 78 ILE A C 1
ATOM 595 O O . ILE A 1 78 ? -10.850 1.342 3.098 1.00 96.44 78 ILE A O 1
ATOM 599 N N . LEU A 1 79 ? -11.383 -0.078 4.757 1.00 97.38 79 LEU A N 1
ATOM 600 C CA . LEU A 1 79 ? -10.840 -1.261 4.088 1.00 97.38 79 LEU A CA 1
ATOM 601 C C . LEU A 1 79 ? -11.573 -1.567 2.772 1.00 97.38 79 LEU A C 1
ATOM 603 O O . LEU A 1 79 ? -10.933 -1.861 1.765 1.00 97.38 79 LEU A O 1
ATOM 607 N N . LEU A 1 80 ? -12.904 -1.453 2.744 1.00 97.25 80 LEU A N 1
ATOM 608 C CA . LEU A 1 80 ? -13.700 -1.675 1.533 1.00 97.25 80 LEU A CA 1
ATOM 609 C C . LEU A 1 80 ? -13.419 -0.644 0.444 1.00 97.25 80 LEU A C 1
ATOM 611 O O . LEU A 1 80 ? -13.158 -1.013 -0.698 1.00 97.25 80 LEU A O 1
ATOM 615 N N . TYR A 1 81 ? -13.439 0.642 0.787 1.00 97.44 81 TYR A N 1
ATOM 616 C CA . TYR A 1 81 ? -13.143 1.696 -0.177 1.00 97.44 81 TYR A CA 1
ATOM 617 C C . TYR A 1 81 ? -11.690 1.638 -0.645 1.00 97.44 81 TYR A C 1
ATOM 619 O O . TYR A 1 81 ? -11.439 1.792 -1.836 1.00 97.44 81 TYR A O 1
ATOM 627 N N . GLY A 1 82 ? -10.746 1.349 0.255 1.00 97.81 82 GLY A N 1
ATOM 628 C CA . GLY A 1 82 ? -9.337 1.188 -0.091 1.00 97.81 82 GLY A CA 1
ATOM 629 C C . GLY A 1 82 ? -9.101 0.018 -1.045 1.00 97.81 82 GLY A C 1
ATOM 630 O O . GLY A 1 82 ? -8.386 0.171 -2.034 1.00 97.81 82 GLY A O 1
ATOM 631 N N . THR A 1 83 ? -9.733 -1.136 -0.797 1.00 98.00 83 THR A N 1
ATOM 632 C CA . THR A 1 83 ? -9.547 -2.333 -1.637 1.00 98.00 83 THR A CA 1
ATOM 633 C C . THR A 1 83 ? -10.245 -2.191 -2.976 1.00 98.00 83 THR A C 1
ATOM 635 O O . THR A 1 83 ? -9.664 -2.548 -3.997 1.00 98.00 83 THR A O 1
ATOM 638 N N . ALA A 1 84 ? -11.441 -1.599 -3.006 1.00 97.56 84 ALA A N 1
ATOM 639 C CA . ALA A 1 84 ? -12.133 -1.275 -4.248 1.00 97.56 84 ALA A CA 1
ATOM 640 C C . ALA A 1 84 ? -11.339 -0.267 -5.092 1.00 97.56 84 ALA A C 1
ATOM 642 O O . ALA A 1 84 ? -11.114 -0.506 -6.278 1.00 97.56 84 ALA A O 1
ATOM 643 N N . LEU A 1 85 ? -10.863 0.826 -4.482 1.00 98.06 85 LEU A N 1
ATOM 644 C CA . LEU A 1 85 ? -10.056 1.838 -5.165 1.00 98.06 85 LEU A CA 1
ATOM 645 C C . LEU A 1 85 ? -8.767 1.230 -5.717 1.00 98.06 85 LEU A C 1
ATOM 647 O O . LEU A 1 85 ? -8.444 1.449 -6.883 1.00 98.06 85 LEU A O 1
ATOM 651 N N . MET A 1 86 ? -8.055 0.436 -4.913 1.00 97.62 86 MET A N 1
ATOM 652 C CA . MET A 1 86 ? -6.845 -0.242 -5.366 1.00 97.62 86 MET A CA 1
ATOM 653 C C . MET A 1 86 ? -7.157 -1.218 -6.506 1.00 97.62 86 MET A C 1
ATOM 655 O O . MET A 1 86 ? -6.525 -1.121 -7.549 1.00 97.62 86 MET A O 1
ATOM 659 N N . ALA A 1 87 ? -8.154 -2.100 -6.371 1.00 97.44 87 ALA A N 1
ATOM 660 C CA . ALA A 1 87 ? -8.523 -3.065 -7.413 1.00 97.44 87 ALA A CA 1
ATOM 661 C C . ALA A 1 87 ? -8.840 -2.382 -8.751 1.00 97.44 87 ALA A C 1
ATOM 663 O O . ALA A 1 87 ? -8.290 -2.760 -9.785 1.00 97.44 87 ALA A O 1
ATOM 664 N N . VAL A 1 88 ? -9.680 -1.341 -8.725 1.00 97.06 88 VAL A N 1
ATOM 665 C CA . VAL A 1 88 ? -10.023 -0.556 -9.918 1.00 97.06 88 VAL A CA 1
ATOM 666 C C . VAL A 1 88 ? -8.771 0.068 -10.512 1.00 97.06 88 VAL A C 1
ATOM 668 O O . VAL A 1 88 ? -8.520 -0.058 -11.707 1.00 97.06 88 VAL A O 1
ATOM 671 N N . THR A 1 89 ? -7.947 0.697 -9.678 1.00 97.06 89 THR A N 1
ATOM 672 C CA . THR A 1 89 ? -6.747 1.375 -10.156 1.00 97.06 89 THR A CA 1
ATOM 673 C C . THR A 1 89 ? -5.748 0.391 -10.768 1.00 97.06 89 THR A C 1
ATOM 675 O O . THR A 1 89 ? -5.150 0.703 -11.794 1.00 97.06 89 THR A O 1
ATOM 678 N N . LEU A 1 90 ? -5.590 -0.814 -10.213 1.00 95.94 90 LEU A N 1
ATOM 679 C CA . LEU A 1 90 ? -4.733 -1.865 -10.778 1.00 95.94 90 LEU A CA 1
ATOM 680 C C . LEU A 1 90 ? -5.176 -2.296 -12.172 1.00 95.94 90 LEU A C 1
ATOM 682 O O . LEU A 1 90 ? -4.342 -2.443 -13.062 1.00 95.94 90 LEU A O 1
ATOM 686 N N . VAL A 1 91 ? -6.484 -2.435 -12.387 1.00 96.56 91 VAL A N 1
ATOM 687 C CA . VAL A 1 91 ? -7.025 -2.701 -13.724 1.00 96.56 91 VAL A CA 1
ATOM 688 C C . VAL A 1 91 ? -6.782 -1.503 -14.642 1.00 96.56 91 VAL A C 1
ATOM 690 O O . VAL A 1 91 ? -6.326 -1.681 -15.769 1.00 96.56 91 VAL A O 1
ATOM 693 N N . LEU A 1 92 ? -6.998 -0.274 -14.167 1.00 95.81 92 LEU A N 1
ATOM 694 C CA . LEU A 1 92 ? -6.804 0.935 -14.973 1.00 95.81 92 LEU A CA 1
ATOM 695 C C . LEU A 1 92 ? -5.341 1.185 -15.382 1.00 95.81 92 LEU A C 1
ATOM 697 O O . LEU A 1 92 ? -5.108 1.789 -16.427 1.00 95.81 92 LEU A O 1
ATOM 701 N N . HIS A 1 93 ? -4.348 0.675 -14.644 1.00 94.31 93 HIS A N 1
ATOM 702 C CA . HIS A 1 93 ? -2.944 0.722 -15.084 1.00 94.31 93 HIS A CA 1
ATOM 703 C C . HIS A 1 93 ? -2.731 0.009 -16.434 1.00 94.31 93 HIS A C 1
ATOM 705 O O . HIS A 1 93 ? -1.846 0.392 -17.198 1.00 94.31 93 HIS A O 1
ATOM 711 N N . THR A 1 94 ? -3.552 -0.995 -16.764 1.00 91.44 94 THR A N 1
ATOM 712 C CA . THR A 1 94 ? -3.418 -1.770 -18.012 1.00 91.44 94 THR A CA 1
ATOM 713 C C . THR A 1 94 ? -3.819 -0.993 -19.265 1.00 91.44 94 THR A C 1
ATOM 715 O O . THR A 1 94 ? -3.350 -1.297 -20.361 1.00 91.44 94 THR A O 1
ATOM 718 N N . VAL A 1 95 ? -4.645 0.041 -19.107 1.00 91.94 95 VAL A N 1
ATOM 719 C CA . VAL A 1 95 ? -5.096 0.915 -20.199 1.00 91.94 95 VAL A CA 1
ATOM 720 C C . VAL A 1 95 ? -4.361 2.257 -20.199 1.00 91.94 95 VAL A C 1
ATOM 722 O O . VAL A 1 95 ? -4.726 3.171 -20.930 1.00 91.94 95 VAL A O 1
ATOM 725 N N . ALA A 1 96 ? -3.313 2.402 -19.380 1.00 90.88 96 ALA A N 1
ATOM 726 C CA . ALA A 1 96 ? -2.535 3.630 -19.316 1.00 90.88 96 ALA A CA 1
ATOM 727 C C . ALA A 1 96 ? -1.600 3.751 -20.535 1.00 90.88 96 ALA A C 1
ATOM 729 O O . ALA A 1 96 ? -0.520 3.157 -20.581 1.00 90.88 96 ALA A O 1
ATOM 730 N N . GLU A 1 97 ? -2.034 4.520 -21.535 1.00 89.38 97 GLU A N 1
ATOM 731 C CA . GLU A 1 97 ? -1.327 4.702 -22.816 1.00 89.38 97 GLU A CA 1
ATOM 732 C C . GLU A 1 97 ? -0.277 5.814 -22.807 1.00 89.38 97 GLU A C 1
ATOM 734 O O . GLU A 1 97 ? 0.558 5.887 -23.701 1.00 89.38 97 GLU A O 1
ATOM 739 N N . ASN A 1 98 ? -0.295 6.680 -21.797 1.00 93.38 98 ASN A N 1
ATOM 740 C CA . ASN A 1 98 ? 0.655 7.776 -21.670 1.00 93.38 98 ASN A CA 1
ATOM 741 C C . ASN A 1 98 ? 1.088 7.970 -20.215 1.00 93.38 98 ASN A C 1
ATOM 743 O O . ASN A 1 98 ? 0.459 7.472 -19.275 1.00 93.38 98 ASN A O 1
ATOM 747 N N . TYR A 1 99 ? 2.171 8.726 -20.040 1.00 94.38 99 TYR A N 1
ATOM 748 C CA . TYR A 1 99 ? 2.764 8.974 -18.731 1.00 94.38 99 TYR A CA 1
ATOM 749 C C . TYR A 1 99 ? 1.797 9.641 -17.752 1.00 94.38 99 TYR A C 1
ATOM 751 O O . TYR A 1 99 ? 1.749 9.247 -16.591 1.00 94.38 99 TYR A O 1
ATOM 759 N N . VAL A 1 100 ? 1.013 10.625 -18.205 1.00 95.31 100 VAL A N 1
ATOM 760 C CA . VAL A 1 100 ? 0.095 11.375 -17.335 1.00 95.31 100 VAL A CA 1
ATOM 761 C C . VAL A 1 100 ? -0.962 10.445 -16.755 1.00 95.31 100 VAL A C 1
ATOM 763 O O . VAL A 1 100 ? -1.175 10.443 -15.546 1.00 95.31 100 VAL A O 1
ATOM 766 N N . LEU A 1 101 ? -1.568 9.601 -17.592 1.00 95.44 101 LEU A N 1
ATOM 767 C CA . LEU A 1 101 ? -2.567 8.639 -17.146 1.00 95.44 101 LEU A CA 1
ATOM 768 C C . LEU A 1 101 ? -1.962 7.624 -16.168 1.00 95.44 101 LEU A C 1
ATOM 770 O O . LEU A 1 101 ? -2.535 7.387 -15.106 1.00 95.44 101 LEU A O 1
ATOM 774 N N . LEU A 1 102 ? -0.775 7.086 -16.473 1.00 95.56 102 LEU A N 1
ATOM 775 C CA . LEU A 1 102 ? -0.067 6.175 -15.572 1.00 95.56 102 LEU A CA 1
ATOM 776 C C . LEU A 1 102 ? 0.250 6.850 -14.229 1.00 95.56 102 LEU A C 1
ATOM 778 O O . LEU A 1 102 ? 0.004 6.276 -13.173 1.00 95.56 102 LEU A O 1
ATOM 782 N N . PHE A 1 103 ? 0.738 8.088 -14.254 1.00 96.62 103 PHE A N 1
ATOM 783 C CA . PHE A 1 103 ? 1.038 8.885 -13.068 1.00 96.62 103 PHE A CA 1
ATOM 784 C C . PHE A 1 103 ? -0.214 9.146 -12.217 1.00 96.62 103 PHE A C 1
ATOM 786 O O . PHE A 1 103 ? -0.179 8.981 -10.997 1.00 96.62 103 PHE A O 1
ATOM 793 N N . SER A 1 104 ? -1.345 9.484 -12.841 1.00 97.12 104 SER A N 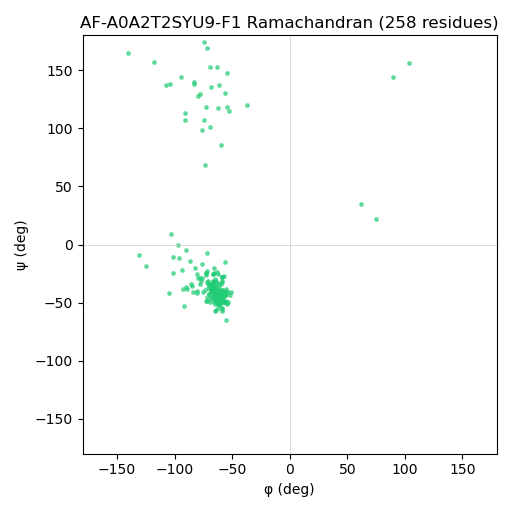1
ATOM 794 C CA . SER A 1 104 ? -2.628 9.627 -12.147 1.00 97.12 104 SER A CA 1
ATOM 795 C C . SER A 1 104 ? -3.075 8.315 -11.500 1.00 97.12 104 SER A C 1
ATOM 797 O O . SER A 1 104 ? -3.498 8.324 -10.344 1.00 97.12 104 SER A O 1
ATOM 799 N N . MET A 1 105 ? -2.925 7.180 -12.190 1.00 96.81 105 MET A N 1
ATOM 800 C CA . MET A 1 105 ? -3.214 5.869 -11.602 1.00 96.81 105 MET A CA 1
ATOM 801 C C . MET A 1 105 ? -2.266 5.549 -10.438 1.00 96.81 105 MET A C 1
ATOM 803 O O . MET A 1 105 ? -2.701 5.012 -9.423 1.00 96.81 105 MET A O 1
ATOM 807 N N . ARG A 1 106 ? -0.991 5.950 -10.501 1.00 96.44 106 ARG A N 1
ATOM 808 C CA . ARG A 1 106 ? -0.052 5.804 -9.375 1.00 96.44 106 ARG A CA 1
ATOM 809 C C . ARG A 1 106 ? -0.480 6.604 -8.149 1.00 96.44 106 ARG A C 1
ATOM 811 O O . ARG A 1 106 ? -0.397 6.079 -7.040 1.00 96.44 106 ARG A O 1
ATOM 818 N N . LEU A 1 107 ? -0.966 7.832 -8.336 1.00 97.94 107 LEU A N 1
ATOM 819 C CA . LEU A 1 107 ? -1.528 8.632 -7.246 1.00 97.94 107 LEU A CA 1
ATOM 820 C C . LEU A 1 107 ? -2.752 7.943 -6.634 1.00 97.94 107 LEU A C 1
ATOM 822 O O . LEU A 1 107 ? -2.791 7.733 -5.428 1.00 97.94 107 LEU A O 1
ATOM 826 N N . LEU A 1 108 ? -3.723 7.523 -7.449 1.00 97.81 108 LEU A N 1
ATOM 827 C CA . LEU A 1 108 ? -4.935 6.857 -6.954 1.00 97.81 108 LEU A CA 1
ATOM 828 C C . LEU A 1 108 ? -4.629 5.540 -6.224 1.00 97.81 108 LEU A C 1
ATOM 830 O O . LEU A 1 108 ? -5.211 5.262 -5.174 1.00 97.81 108 LEU A O 1
ATOM 834 N N . ALA A 1 109 ? -3.666 4.766 -6.727 1.00 97.56 109 ALA A N 1
ATOM 835 C CA . ALA A 1 109 ? -3.196 3.555 -6.067 1.00 97.56 109 ALA A CA 1
ATOM 836 C C . ALA A 1 109 ? -2.521 3.887 -4.732 1.00 97.56 109 ALA A C 1
ATOM 838 O O . ALA A 1 109 ? -2.750 3.188 -3.750 1.00 97.56 109 ALA A O 1
ATOM 839 N N . GLY A 1 110 ? -1.749 4.977 -4.663 1.00 97.69 110 GLY A N 1
ATOM 840 C CA . GLY A 1 110 ? -1.182 5.476 -3.411 1.00 97.69 110 GLY A CA 1
ATOM 841 C C . GLY A 1 110 ? -2.271 5.813 -2.393 1.00 97.69 110 GLY A C 1
ATOM 842 O O . GLY A 1 110 ? -2.199 5.348 -1.256 1.00 97.69 110 GLY A O 1
ATOM 843 N N . VAL A 1 111 ? -3.337 6.510 -2.809 1.00 98.25 111 VAL A N 1
ATOM 844 C CA . VAL A 1 111 ? -4.496 6.788 -1.943 1.00 98.25 111 VAL A CA 1
ATOM 845 C C . VAL A 1 111 ? -5.074 5.498 -1.365 1.00 98.25 111 VAL A C 1
ATOM 847 O O . VAL A 1 111 ? -5.205 5.394 -0.142 1.00 98.25 111 VAL A O 1
ATOM 850 N N . GLY A 1 112 ? -5.357 4.506 -2.216 1.00 97.56 112 GLY A N 1
ATOM 851 C CA . GLY A 1 112 ? -5.828 3.192 -1.777 1.00 97.56 112 GLY A CA 1
ATOM 852 C C . GLY A 1 112 ? -4.838 2.532 -0.816 1.00 97.56 112 GLY A C 1
ATOM 853 O O . GLY A 1 112 ? -5.227 2.089 0.257 1.00 97.56 112 GLY A O 1
ATOM 854 N N . GLY A 1 113 ? -3.543 2.556 -1.130 1.00 97.06 113 GLY A N 1
ATOM 855 C CA . GLY A 1 113 ? -2.487 2.004 -0.282 1.00 97.06 113 GLY A CA 1
ATOM 856 C C . GLY A 1 113 ? -2.480 2.602 1.127 1.00 97.06 113 GLY A C 1
ATOM 857 O O . GLY A 1 113 ? -2.382 1.857 2.099 1.00 97.06 113 GLY A O 1
ATOM 858 N N . GLY A 1 114 ? -2.665 3.920 1.255 1.00 96.38 114 GLY A N 1
ATOM 859 C CA . GLY A 1 114 ? -2.736 4.603 2.553 1.00 96.38 114 GLY A CA 1
ATOM 860 C C . GLY A 1 114 ? -3.971 4.230 3.381 1.00 96.38 114 GLY A C 1
ATOM 861 O O . GLY A 1 114 ? -3.872 4.065 4.598 1.00 96.38 114 GLY A O 1
ATOM 862 N N . MET A 1 115 ? -5.118 4.026 2.724 1.00 97.38 115 MET A N 1
ATOM 863 C CA . MET A 1 115 ? -6.343 3.534 3.373 1.00 97.38 115 MET A CA 1
ATOM 864 C C . MET A 1 115 ? -6.155 2.120 3.923 1.00 97.38 115 MET A C 1
ATOM 866 O O . MET A 1 115 ? -6.601 1.808 5.025 1.00 97.38 115 MET A O 1
ATOM 870 N N . LEU A 1 116 ? -5.490 1.259 3.152 1.00 97.06 116 LEU A N 1
ATOM 871 C CA . LEU A 1 116 ? -5.296 -0.144 3.502 1.00 97.06 116 LEU A CA 1
ATOM 872 C C . LEU A 1 116 ? -4.295 -0.314 4.645 1.00 97.06 116 LEU A C 1
ATOM 874 O O . LEU A 1 116 ? -4.564 -1.066 5.582 1.00 97.06 116 LEU A O 1
ATOM 878 N N . THR A 1 117 ? -3.155 0.381 4.599 1.00 92.12 117 THR A N 1
ATOM 879 C CA . THR A 1 117 ? -2.117 0.266 5.636 1.00 92.12 117 THR A CA 1
ATOM 880 C C . THR A 1 117 ? -2.618 0.784 6.979 1.00 92.12 117 THR A C 1
ATOM 882 O O . THR A 1 117 ? -2.581 0.044 7.960 1.00 92.12 117 THR A O 1
ATOM 885 N N . SER A 1 118 ? -3.180 1.996 7.018 1.00 91.69 118 SER A N 1
ATOM 886 C CA . SER A 1 118 ? -3.748 2.569 8.246 1.00 91.69 118 SER A CA 1
ATOM 887 C C . SER A 1 118 ? -4.957 1.773 8.754 1.00 91.69 118 SER A C 1
ATOM 889 O O . SER A 1 118 ? -5.036 1.441 9.938 1.00 91.69 118 SER A O 1
ATOM 891 N N . GLY A 1 119 ? -5.871 1.401 7.852 1.00 93.81 119 GLY A N 1
ATOM 892 C CA . GLY A 1 119 ? -7.091 0.680 8.191 1.00 93.81 119 GLY A CA 1
ATOM 893 C C . GLY A 1 119 ? -6.834 -0.724 8.730 1.00 93.81 119 GLY A C 1
ATOM 894 O O . GLY A 1 119 ? -7.535 -1.150 9.640 1.00 93.81 119 GLY A O 1
ATOM 895 N N . SER A 1 120 ? -5.834 -1.443 8.211 1.00 94.69 120 SER A N 1
ATOM 896 C CA . SER A 1 120 ? -5.553 -2.827 8.623 1.00 94.69 120 SER A CA 1
ATOM 897 C C . SER A 1 120 ? -5.024 -2.930 10.049 1.00 94.69 120 SER A C 1
ATOM 899 O O . SER A 1 120 ? -5.540 -3.725 10.832 1.00 94.69 120 SER A O 1
ATOM 901 N N . VAL A 1 121 ? -4.049 -2.092 10.408 1.00 92.06 121 VAL A N 1
ATOM 902 C CA . VAL A 1 121 ? -3.461 -2.073 11.752 1.00 92.06 121 VAL A CA 1
ATOM 903 C C . VAL A 1 121 ? -4.506 -1.628 12.775 1.00 92.06 121 VAL A C 1
ATOM 905 O O . VAL A 1 121 ? -4.663 -2.273 13.810 1.00 92.06 121 VAL A O 1
ATOM 908 N N . ALA A 1 122 ? -5.279 -0.583 12.456 1.00 92.38 122 ALA A N 1
ATOM 909 C CA . ALA A 1 122 ? -6.368 -0.116 13.312 1.00 92.38 122 ALA A CA 1
ATOM 910 C C . ALA A 1 122 ? -7.468 -1.179 13.476 1.00 92.38 122 ALA A C 1
ATOM 912 O O . ALA A 1 122 ? -7.922 -1.435 14.586 1.00 92.38 122 ALA A O 1
ATOM 913 N N . TYR A 1 123 ? -7.848 -1.860 12.390 1.00 95.50 123 TYR A N 1
ATOM 914 C CA . TYR A 1 123 ? -8.820 -2.950 12.434 1.00 95.50 123 TYR A CA 1
ATOM 915 C C . TYR A 1 123 ? -8.359 -4.092 13.344 1.00 95.50 123 TYR A C 1
ATOM 917 O O . TYR A 1 123 ? -9.138 -4.577 14.160 1.00 95.50 123 TYR A O 1
ATOM 925 N N . VAL A 1 124 ? -7.106 -4.538 13.207 1.00 95.00 124 VAL A N 1
ATOM 926 C CA . VAL A 1 124 ? -6.559 -5.617 14.043 1.00 95.00 124 VAL A CA 1
ATOM 927 C C . VAL A 1 124 ? -6.539 -5.203 15.514 1.00 95.00 124 VAL A C 1
ATOM 929 O O . VAL A 1 124 ? -6.886 -6.014 16.371 1.00 95.00 124 VAL A O 1
ATOM 932 N N . GLY A 1 125 ? -6.190 -3.944 15.795 1.00 92.50 125 GLY A N 1
ATOM 933 C CA . GLY A 1 125 ? -6.267 -3.369 17.134 1.00 92.50 125 GLY A CA 1
ATOM 934 C C . GLY A 1 125 ? -7.680 -3.431 17.714 1.00 92.50 125 GLY A C 1
ATOM 935 O O . GLY A 1 125 ? -7.862 -3.927 18.819 1.00 92.50 125 GLY A O 1
ATOM 936 N N . ASP A 1 126 ? -8.688 -2.999 16.967 1.00 92.56 126 ASP A N 1
ATOM 937 C CA . ASP A 1 126 ? -10.055 -2.916 17.490 1.00 92.56 126 ASP A CA 1
ATOM 938 C C . ASP A 1 126 ? -10.774 -4.278 17.538 1.00 92.56 126 ASP A C 1
ATOM 940 O O . ASP A 1 126 ? -11.648 -4.483 18.375 1.00 92.56 126 ASP A O 1
ATOM 944 N N . TYR A 1 127 ? -10.429 -5.220 16.652 1.00 93.38 127 TYR A N 1
ATOM 945 C CA . TYR A 1 127 ? -11.123 -6.510 16.539 1.00 93.38 127 TYR A CA 1
ATOM 946 C C . TYR A 1 127 ? -10.542 -7.614 17.433 1.00 93.38 127 TYR A C 1
ATOM 948 O O . TYR A 1 127 ? -11.294 -8.440 17.950 1.00 93.38 127 TYR A O 1
ATOM 956 N N . PHE A 1 128 ? -9.213 -7.684 17.583 1.00 92.31 128 PHE A N 1
ATOM 957 C CA . PHE A 1 128 ? -8.567 -8.766 18.332 1.00 92.31 128 PHE A CA 1
ATOM 958 C C . PHE A 1 128 ? -8.303 -8.379 19.798 1.00 92.31 128 PHE A C 1
ATOM 960 O O . PHE A 1 128 ? -7.905 -7.238 20.072 1.00 92.31 128 PHE A O 1
ATOM 967 N N . PRO A 1 129 ? -8.436 -9.339 20.740 1.00 91.81 129 PRO A N 1
ATOM 968 C CA . PRO A 1 129 ? -8.019 -9.157 22.128 1.00 91.81 129 PRO A CA 1
ATOM 969 C C . PRO A 1 129 ? -6.558 -8.724 22.218 1.00 91.81 129 PRO A C 1
ATOM 971 O O . PRO A 1 129 ? -5.739 -9.135 21.389 1.00 91.81 129 PRO A O 1
ATOM 974 N N . TYR A 1 130 ? -6.229 -7.922 23.231 1.00 90.69 130 TYR A N 1
ATOM 975 C CA . TYR A 1 130 ? -4.912 -7.303 23.391 1.00 90.69 130 TYR A CA 1
ATOM 976 C C . TYR A 1 130 ? -3.757 -8.313 23.279 1.00 90.69 130 TYR A C 1
ATOM 978 O O . TYR A 1 130 ? -2.782 -8.063 22.572 1.00 90.69 130 TYR A O 1
ATOM 986 N N . GLU A 1 131 ? -3.921 -9.495 23.871 1.00 93.88 131 GLU A N 1
ATOM 987 C CA . GLU A 1 131 ? -2.940 -10.584 23.906 1.00 93.88 131 GLU A CA 1
ATOM 988 C C . GLU A 1 131 ? -2.676 -11.197 22.520 1.00 93.88 131 GLU A C 1
ATOM 990 O O . GLU A 1 131 ? -1.607 -11.750 22.271 1.00 93.88 131 GLU A O 1
ATOM 995 N N . GLN A 1 132 ? -3.639 -11.096 21.598 1.00 92.50 132 GLN A N 1
ATOM 996 C CA . GLN A 1 132 ? -3.565 -11.676 20.253 1.00 92.50 132 GLN A CA 1
ATOM 997 C C . GLN A 1 132 ? -3.222 -10.647 19.172 1.00 92.50 132 GLN A C 1
ATOM 999 O O . GLN A 1 132 ? -2.902 -11.039 18.047 1.00 92.50 132 GLN A O 1
ATOM 1004 N N . ARG A 1 133 ? -3.245 -9.342 19.484 1.00 93.38 133 ARG A N 1
ATOM 1005 C CA . ARG A 1 133 ? -2.980 -8.268 18.508 1.00 93.38 133 ARG A CA 1
ATOM 1006 C C . ARG A 1 133 ? -1.622 -8.419 17.831 1.00 93.38 133 ARG A C 1
ATOM 1008 O O . ARG A 1 133 ? -1.536 -8.257 16.619 1.00 93.38 133 ARG A O 1
ATOM 1015 N N . GLY A 1 134 ? -0.580 -8.771 18.587 1.00 93.31 134 GLY A N 1
ATOM 1016 C CA . GLY A 1 134 ? 0.763 -8.993 18.040 1.00 93.31 134 GLY A CA 1
ATOM 1017 C C . GLY A 1 134 ? 0.806 -10.144 17.030 1.00 93.31 134 GLY A C 1
ATOM 1018 O O . GLY A 1 134 ? 1.340 -9.985 15.936 1.00 93.31 134 GLY A O 1
ATOM 1019 N N . TRP A 1 135 ? 0.173 -11.274 17.359 1.00 95.00 135 TRP A N 1
ATOM 1020 C CA . TRP A 1 135 ? 0.072 -12.439 16.472 1.00 95.00 135 TRP A CA 1
ATOM 1021 C C . TRP A 1 135 ? -0.746 -12.139 15.210 1.00 95.00 135 TRP A C 1
ATOM 1023 O O . TRP A 1 135 ? -0.305 -12.434 14.098 1.00 95.00 135 TRP A O 1
ATOM 1033 N N . ALA A 1 136 ? -1.910 -11.507 15.369 1.00 95.25 136 ALA A N 1
ATOM 1034 C CA . ALA A 1 136 ? -2.775 -11.123 14.260 1.00 95.25 136 ALA A CA 1
ATOM 1035 C C . ALA A 1 136 ? -2.077 -10.125 13.323 1.00 95.25 136 ALA A C 1
ATOM 1037 O O . ALA A 1 136 ? -2.080 -10.310 12.106 1.00 95.25 136 ALA A O 1
ATOM 1038 N N . ASN A 1 137 ? -1.425 -9.102 13.882 1.00 94.81 137 ASN A N 1
ATOM 1039 C CA . ASN A 1 137 ? -0.692 -8.118 13.095 1.00 94.81 137 ASN A CA 1
ATOM 1040 C C . ASN A 1 137 ? 0.531 -8.748 12.413 1.00 94.81 137 ASN A C 1
ATOM 1042 O O . ASN A 1 137 ? 0.791 -8.455 11.253 1.00 94.81 137 ASN A O 1
ATOM 1046 N N . GLY A 1 138 ? 1.232 -9.669 13.082 1.00 95.38 138 GLY A N 1
ATOM 1047 C CA . GLY A 1 138 ? 2.323 -10.445 12.488 1.00 95.38 138 GLY A CA 1
ATOM 1048 C C . GLY A 1 138 ? 1.872 -11.241 11.262 1.00 95.38 138 GLY A C 1
ATOM 1049 O O . GLY A 1 138 ? 2.516 -11.167 10.215 1.00 95.38 138 GLY A O 1
ATOM 1050 N N . TRP A 1 139 ? 0.722 -11.920 11.344 1.00 96.12 139 TRP A N 1
ATOM 1051 C CA . TRP A 1 139 ? 0.117 -12.561 10.176 1.00 96.12 139 TRP A CA 1
ATOM 1052 C C . TRP A 1 139 ? -0.172 -11.543 9.083 1.00 96.12 139 TRP A C 1
ATOM 1054 O O . TRP A 1 139 ? 0.370 -11.678 7.996 1.00 96.12 139 TRP A O 1
ATOM 1064 N N . VAL A 1 140 ? -0.950 -10.495 9.351 1.00 96.88 140 VAL A N 1
ATOM 1065 C CA . VAL A 1 140 ? -1.342 -9.513 8.324 1.00 96.88 140 VAL A CA 1
ATOM 1066 C C . VAL A 1 140 ? -0.123 -8.847 7.666 1.00 96.88 140 VAL A C 1
ATOM 1068 O O . VAL A 1 140 ? -0.060 -8.760 6.439 1.00 96.88 140 VAL A O 1
ATOM 1071 N N . MET A 1 141 ? 0.883 -8.457 8.452 1.00 95.06 141 MET A N 1
ATOM 1072 C CA . MET A 1 141 ? 2.116 -7.829 7.965 1.00 95.06 141 MET A CA 1
ATOM 1073 C C . MET A 1 141 ? 3.048 -8.802 7.240 1.00 95.06 141 MET A C 1
ATOM 1075 O O . MET A 1 141 ? 3.789 -8.370 6.359 1.00 95.06 141 MET A O 1
ATOM 1079 N N . SER A 1 142 ? 2.981 -10.112 7.509 1.00 96.00 142 SER A N 1
ATOM 1080 C CA . SER A 1 142 ? 3.695 -11.091 6.678 1.00 96.00 142 SER A CA 1
ATOM 1081 C C . SER A 1 142 ? 3.242 -11.015 5.215 1.00 96.00 142 SER A C 1
ATOM 1083 O O . SER A 1 142 ? 4.064 -11.167 4.317 1.00 96.00 142 SER A O 1
ATOM 1085 N N . GLY A 1 143 ? 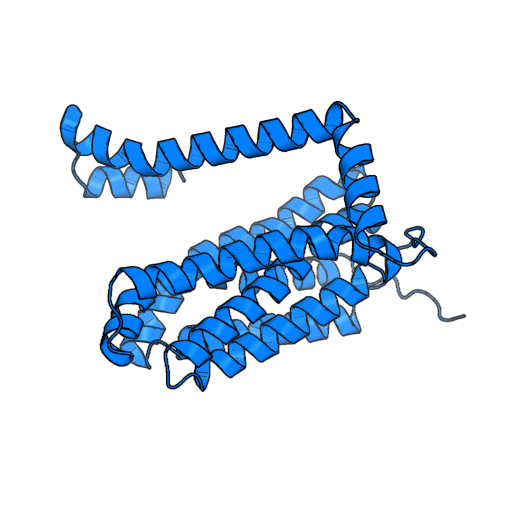1.972 -10.671 4.958 1.00 96.44 143 GLY A N 1
ATOM 1086 C CA . GLY A 1 143 ? 1.461 -10.426 3.608 1.00 96.44 143 GLY A CA 1
ATOM 1087 C C . GLY A 1 143 ? 2.274 -9.357 2.886 1.00 96.44 143 GLY A C 1
ATOM 1088 O O . GLY A 1 143 ? 2.680 -9.567 1.746 1.00 96.44 143 GLY A O 1
ATOM 1089 N N . THR A 1 144 ? 2.620 -8.267 3.578 1.00 94.62 144 THR A N 1
ATOM 1090 C CA . THR A 1 144 ? 3.491 -7.212 3.046 1.00 94.62 144 THR A CA 1
ATOM 1091 C C . THR A 1 144 ? 4.825 -7.782 2.570 1.00 94.62 144 THR A C 1
ATOM 1093 O O . THR A 1 144 ? 5.198 -7.535 1.423 1.00 94.62 144 THR A O 1
ATOM 1096 N N . ALA A 1 145 ? 5.503 -8.574 3.405 1.00 91.25 145 ALA A N 1
ATOM 1097 C CA . ALA A 1 145 ? 6.787 -9.188 3.070 1.00 91.25 145 ALA A CA 1
ATOM 1098 C C . ALA A 1 145 ? 6.668 -10.139 1.868 1.00 91.25 145 ALA A C 1
ATOM 1100 O O . ALA A 1 145 ? 7.433 -10.025 0.913 1.00 91.25 145 ALA A O 1
ATOM 1101 N N . PHE A 1 146 ? 5.655 -11.012 1.853 1.00 93.88 146 PHE A N 1
ATOM 1102 C CA . PHE A 1 146 ? 5.394 -11.898 0.715 1.00 93.88 146 PHE A CA 1
ATOM 1103 C C . PHE A 1 146 ? 5.131 -11.117 -0.577 1.00 93.88 146 PHE A C 1
ATOM 1105 O O . PHE A 1 146 ? 5.641 -11.493 -1.629 1.00 93.88 146 PHE A O 1
ATOM 1112 N N . GLY A 1 147 ? 4.374 -10.019 -0.514 1.00 93.88 147 GLY A N 1
ATOM 1113 C CA . GLY A 1 147 ? 4.082 -9.188 -1.682 1.00 93.88 147 GLY A CA 1
ATOM 1114 C C . GLY A 1 147 ? 5.318 -8.469 -2.217 1.00 93.88 147 GLY A C 1
ATOM 1115 O O . GLY A 1 147 ? 5.481 -8.341 -3.431 1.00 93.88 147 GLY A O 1
ATOM 1116 N N . GLN A 1 148 ? 6.230 -8.064 -1.330 1.00 90.69 148 GLN A N 1
ATOM 1117 C CA . GLN A 1 148 ? 7.513 -7.481 -1.715 1.00 90.69 148 GLN A CA 1
ATOM 1118 C C . GLN A 1 148 ? 8.427 -8.526 -2.365 1.00 90.69 148 GLN A C 1
ATOM 1120 O O . GLN A 1 148 ? 8.911 -8.310 -3.474 1.00 90.69 148 GLN A O 1
ATOM 1125 N N . VAL A 1 149 ? 8.595 -9.691 -1.736 1.00 89.56 149 VAL A N 1
ATOM 1126 C CA . VAL A 1 149 ? 9.426 -10.785 -2.266 1.00 89.56 149 VAL A CA 1
ATOM 1127 C C . VAL A 1 149 ? 8.897 -11.283 -3.612 1.00 89.56 149 VAL A C 1
ATOM 1129 O O . VAL A 1 149 ? 9.664 -11.453 -4.556 1.00 89.56 149 VAL A O 1
ATOM 1132 N N . ALA A 1 150 ? 7.582 -11.478 -3.731 1.00 89.31 150 ALA A N 1
ATOM 1133 C CA . ALA A 1 150 ? 6.958 -11.953 -4.961 1.00 89.31 150 ALA A CA 1
ATOM 1134 C C . ALA A 1 150 ? 6.931 -10.882 -6.067 1.00 89.31 150 ALA A C 1
ATOM 1136 O O . ALA A 1 150 ? 6.929 -11.221 -7.251 1.00 89.31 150 ALA A O 1
ATOM 1137 N N . GLY A 1 151 ? 6.931 -9.594 -5.706 1.00 89.06 151 GLY A N 1
ATOM 1138 C CA . GLY A 1 151 ? 6.786 -8.481 -6.643 1.00 89.06 151 GLY A CA 1
ATOM 1139 C C . GLY A 1 151 ? 7.872 -8.428 -7.721 1.00 89.06 151 GLY A C 1
ATOM 1140 O O . GLY A 1 151 ? 7.547 -8.263 -8.895 1.00 89.06 151 GLY A O 1
ATOM 1141 N N . ILE A 1 152 ? 9.149 -8.614 -7.360 1.00 87.50 152 ILE A N 1
ATOM 1142 C CA . ILE A 1 152 ? 10.265 -8.554 -8.324 1.00 87.50 152 ILE A CA 1
ATOM 1143 C C . ILE A 1 152 ? 10.204 -9.683 -9.366 1.00 87.50 152 ILE A C 1
ATOM 1145 O O . ILE A 1 152 ? 10.183 -9.368 -10.559 1.00 87.50 152 ILE A O 1
ATOM 1149 N N . PRO A 1 153 ? 10.188 -10.980 -8.986 1.00 88.38 153 PRO A N 1
ATOM 1150 C CA . PRO A 1 153 ? 10.203 -12.064 -9.963 1.00 88.38 153 PRO A CA 1
ATOM 1151 C C . PRO A 1 153 ? 8.943 -12.065 -10.831 1.00 88.38 153 PRO A C 1
ATOM 1153 O O . PRO A 1 153 ? 9.057 -12.180 -12.050 1.00 88.38 153 PRO A O 1
ATOM 1156 N N . ILE A 1 154 ? 7.759 -11.864 -10.237 1.00 89.25 154 ILE A N 1
ATOM 1157 C CA . ILE A 1 154 ? 6.494 -11.800 -10.985 1.00 89.25 154 ILE A CA 1
ATOM 1158 C C . ILE A 1 154 ? 6.504 -10.602 -11.937 1.00 89.25 154 ILE A C 1
ATOM 1160 O O . ILE A 1 154 ? 6.179 -10.752 -13.114 1.00 89.25 154 ILE A O 1
ATOM 1164 N N . GLY A 1 155 ? 6.917 -9.430 -11.443 1.00 88.69 155 GLY A N 1
ATOM 1165 C CA . GLY A 1 155 ? 7.018 -8.208 -12.232 1.00 88.69 155 GLY A CA 1
ATOM 1166 C C . GLY A 1 155 ? 7.933 -8.383 -13.437 1.00 88.69 155 GLY A C 1
ATOM 1167 O O . GLY A 1 155 ? 7.520 -8.108 -14.558 1.00 88.69 155 GLY A O 1
ATOM 1168 N N . LYS A 1 156 ? 9.140 -8.916 -13.221 1.00 88.19 156 LYS A N 1
ATOM 1169 C CA . LYS A 1 156 ? 10.122 -9.149 -14.284 1.00 88.19 156 LYS A CA 1
ATOM 1170 C C . LYS A 1 156 ? 9.614 -10.142 -15.328 1.00 88.19 156 LYS A C 1
ATOM 1172 O O . LYS A 1 156 ? 9.598 -9.800 -16.503 1.00 88.19 156 LYS A O 1
ATOM 1177 N N . VAL A 1 157 ? 9.189 -11.341 -14.912 1.00 91.19 157 VAL A N 1
ATOM 1178 C CA . VAL A 1 157 ? 8.774 -12.416 -15.834 1.00 91.19 157 VAL A CA 1
ATOM 1179 C C . VAL A 1 157 ? 7.598 -11.971 -16.701 1.00 91.19 157 VAL A C 1
ATOM 1181 O O . VAL A 1 157 ? 7.648 -12.109 -17.924 1.00 91.19 157 VAL A O 1
ATOM 1184 N N . LEU A 1 158 ? 6.564 -11.389 -16.087 1.00 91.88 158 LEU A N 1
ATOM 1185 C CA . LEU A 1 158 ? 5.382 -10.940 -16.820 1.00 91.88 158 LEU A CA 1
ATOM 1186 C C . LEU A 1 158 ? 5.683 -9.755 -17.737 1.00 91.88 158 LEU A C 1
ATOM 1188 O O . LEU A 1 158 ? 5.185 -9.739 -18.860 1.00 91.88 158 LEU A O 1
ATOM 1192 N N . ALA A 1 159 ? 6.507 -8.803 -17.294 1.00 89.38 159 ALA A N 1
ATOM 1193 C CA . ALA A 1 159 ? 6.876 -7.654 -18.112 1.00 89.38 159 ALA A CA 1
ATOM 1194 C C . ALA A 1 159 ? 7.657 -8.083 -19.359 1.00 89.38 159 ALA A C 1
ATOM 1196 O O . ALA A 1 159 ? 7.244 -7.780 -20.472 1.00 89.38 159 ALA A O 1
ATOM 1197 N N . THR A 1 160 ? 8.673 -8.936 -19.202 1.00 88.06 160 THR A N 1
ATOM 1198 C CA . THR A 1 160 ? 9.445 -9.443 -20.348 1.00 88.06 160 THR A CA 1
ATOM 1199 C C . THR A 1 160 ? 8.638 -10.294 -21.330 1.00 88.06 160 THR A C 1
ATOM 1201 O O . THR A 1 160 ? 8.956 -10.311 -22.514 1.00 88.06 160 THR A O 1
ATOM 1204 N N . GLY A 1 161 ? 7.628 -11.033 -20.855 1.00 89.06 161 GLY A N 1
ATOM 1205 C CA . GLY A 1 161 ? 6.859 -11.958 -21.693 1.00 89.06 161 GLY A CA 1
ATOM 1206 C C . GLY A 1 161 ? 5.638 -11.326 -22.360 1.00 89.06 161 GLY A C 1
ATOM 1207 O O . GLY A 1 161 ? 5.304 -11.670 -23.491 1.00 89.06 161 GLY A O 1
ATOM 1208 N N . PHE A 1 162 ? 4.962 -10.418 -21.656 1.00 89.56 162 PHE A N 1
ATOM 1209 C CA . PHE A 1 162 ? 3.648 -9.905 -22.047 1.00 89.56 162 PHE A CA 1
ATOM 1210 C C . PHE A 1 162 ? 3.553 -8.368 -22.013 1.00 89.56 162 PHE A C 1
ATOM 1212 O O . PHE A 1 162 ? 2.560 -7.805 -22.479 1.00 89.56 162 PHE A O 1
ATOM 1219 N N . GLY A 1 163 ? 4.568 -7.686 -21.477 1.00 90.19 163 GLY A N 1
ATOM 1220 C CA . GLY A 1 163 ? 4.654 -6.233 -21.331 1.00 90.19 163 GLY A CA 1
ATOM 1221 C C . GLY A 1 163 ? 4.399 -5.736 -19.902 1.00 90.19 163 GLY A C 1
ATOM 1222 O O . GLY A 1 163 ? 3.694 -6.372 -19.110 1.00 90.19 163 GLY A O 1
ATOM 1223 N N . TYR A 1 164 ? 4.918 -4.549 -19.574 1.00 90.69 164 TYR A N 1
ATOM 1224 C CA . TYR A 1 164 ? 4.912 -3.939 -18.230 1.00 90.69 164 TYR A CA 1
ATOM 1225 C C . TYR A 1 164 ? 3.526 -3.778 -17.577 1.00 90.69 164 TYR A C 1
ATOM 1227 O O . TYR A 1 164 ? 3.422 -3.529 -16.375 1.00 90.69 164 TYR A O 1
ATOM 1235 N N . ARG A 1 165 ? 2.445 -3.895 -18.354 1.00 92.69 165 ARG A N 1
ATOM 1236 C CA . ARG A 1 165 ? 1.053 -3.760 -17.898 1.00 92.69 165 ARG A CA 1
ATOM 1237 C C . ARG A 1 165 ? 0.545 -5.000 -17.152 1.00 92.69 165 ARG A C 1
ATOM 1239 O O . ARG A 1 165 ? -0.274 -4.878 -16.242 1.00 92.69 165 ARG A O 1
ATOM 1246 N N . TRP A 1 166 ? 1.035 -6.187 -17.505 1.00 93.00 166 TRP A N 1
ATOM 1247 C CA . TRP A 1 166 ? 0.559 -7.465 -16.963 1.00 93.00 166 TRP A CA 1
ATOM 1248 C C . TRP A 1 166 ? 0.821 -7.692 -15.472 1.00 93.00 166 TRP A C 1
ATOM 1250 O O . TRP A 1 166 ? -0.067 -8.231 -14.807 1.00 93.00 166 TRP A O 1
ATOM 1260 N N . PRO A 1 167 ? 1.961 -7.260 -14.900 1.00 93.38 167 PRO A N 1
ATOM 1261 C CA . PRO A 1 167 ? 2.162 -7.285 -13.455 1.00 93.38 167 PRO A CA 1
ATOM 1262 C C . PRO A 1 167 ? 1.023 -6.622 -12.669 1.00 93.38 167 PRO A C 1
ATOM 1264 O O . PRO A 1 167 ? 0.543 -7.198 -11.695 1.00 93.38 167 PRO A O 1
ATOM 1267 N N . PHE A 1 168 ? 0.531 -5.456 -13.105 1.00 94.31 168 PHE A N 1
ATOM 1268 C CA . PHE A 1 168 ? -0.575 -4.771 -12.425 1.00 94.31 168 PHE A CA 1
ATOM 1269 C C . PHE A 1 168 ? -1.864 -5.594 -12.457 1.00 94.31 168 PHE A C 1
ATOM 1271 O O . PHE A 1 168 ? -2.537 -5.723 -11.435 1.00 94.31 168 PHE A O 1
ATOM 1278 N N . LEU A 1 169 ? -2.175 -6.202 -13.606 1.00 94.00 169 LEU A N 1
ATOM 1279 C CA . LEU A 1 169 ? -3.359 -7.046 -13.767 1.00 94.00 169 LEU A CA 1
ATOM 1280 C C . LEU A 1 169 ? -3.289 -8.310 -12.905 1.00 94.00 169 LEU A C 1
ATOM 1282 O O . LEU A 1 169 ? -4.288 -8.697 -12.302 1.00 94.00 169 LEU A O 1
ATOM 1286 N N . MET A 1 170 ? -2.112 -8.932 -12.805 1.00 95.00 170 MET A N 1
ATOM 1287 C CA . MET A 1 170 ? -1.912 -10.120 -11.974 1.00 95.00 170 MET A CA 1
ATOM 1288 C C . MET A 1 170 ? -2.254 -9.830 -10.511 1.00 95.00 170 MET A C 1
ATOM 1290 O O . MET A 1 170 ? -3.002 -10.593 -9.904 1.00 95.00 170 MET A O 1
ATOM 1294 N N . PHE A 1 171 ? -1.781 -8.701 -9.971 1.00 95.38 171 PHE A N 1
ATOM 1295 C CA . PHE A 1 171 ? -2.094 -8.277 -8.604 1.00 95.38 171 PHE A CA 1
ATOM 1296 C C . PHE A 1 171 ? -3.509 -7.689 -8.455 1.00 95.38 171 PHE A C 1
ATOM 1298 O O . PHE A 1 171 ? -4.052 -7.676 -7.352 1.00 95.38 171 PHE A O 1
ATOM 1305 N N . ALA A 1 172 ? -4.181 -7.297 -9.542 1.00 96.50 172 ALA A N 1
ATOM 1306 C CA . ALA A 1 172 ? -5.591 -6.908 -9.482 1.00 96.50 172 ALA A CA 1
ATOM 1307 C C . ALA A 1 172 ? -6.490 -8.066 -9.010 1.00 96.50 172 ALA A C 1
ATOM 1309 O O . ALA A 1 172 ? -7.455 -7.832 -8.284 1.00 96.50 172 ALA A O 1
ATOM 1310 N N . LEU A 1 173 ? -6.155 -9.313 -9.364 1.00 96.31 173 LEU A N 1
ATOM 1311 C CA . LEU A 1 173 ? -6.916 -10.508 -8.981 1.00 96.31 173 LEU A CA 1
ATOM 1312 C C . LEU A 1 173 ? -6.934 -10.769 -7.460 1.00 96.31 173 LEU A C 1
ATOM 1314 O O . LEU A 1 173 ? -8.031 -10.827 -6.897 1.00 96.31 173 LEU A O 1
ATOM 1318 N N . PRO A 1 174 ? -5.787 -10.904 -6.755 1.00 97.06 174 PRO A N 1
ATOM 1319 C CA . PRO A 1 174 ? -5.787 -11.065 -5.305 1.00 97.06 174 PRO A CA 1
ATOM 1320 C C . PRO A 1 174 ? -6.369 -9.839 -4.592 1.00 97.06 174 PRO A C 1
ATOM 1322 O O . PRO A 1 174 ? -7.063 -10.013 -3.593 1.00 97.06 174 PRO A O 1
ATOM 1325 N N . MET A 1 175 ? -6.183 -8.618 -5.115 1.00 98.06 175 MET A N 1
ATOM 1326 C CA . MET A 1 175 ? -6.828 -7.428 -4.546 1.00 98.06 175 MET A CA 1
ATOM 1327 C C . MET A 1 175 ? -8.356 -7.500 -4.654 1.00 98.06 175 MET A C 1
ATOM 1329 O O . MET A 1 175 ? -9.050 -7.285 -3.661 1.00 98.06 175 MET A O 1
ATOM 1333 N N . ALA A 1 176 ? -8.896 -7.853 -5.822 1.00 97.75 176 ALA A N 1
ATOM 1334 C CA . ALA A 1 176 ? -10.335 -7.998 -6.026 1.00 97.75 176 ALA A CA 1
ATOM 1335 C C . ALA A 1 176 ? -10.923 -9.119 -5.156 1.00 97.75 176 ALA A C 1
ATOM 1337 O O . ALA A 1 176 ? -11.967 -8.934 -4.529 1.00 97.75 176 ALA A O 1
ATOM 1338 N N . LEU A 1 177 ? -10.223 -10.253 -5.044 1.00 97.88 177 LEU A N 1
ATOM 1339 C CA . LEU A 1 177 ? -10.599 -11.323 -4.123 1.00 97.88 177 LEU A CA 1
ATOM 1340 C C . LEU A 1 177 ? -10.606 -10.823 -2.672 1.00 97.88 177 LEU A C 1
ATOM 1342 O O . LEU A 1 177 ? -11.568 -11.073 -1.947 1.00 97.88 177 LEU A O 1
ATOM 1346 N N . SER A 1 178 ? -9.590 -10.061 -2.259 1.00 97.69 178 SER A N 1
ATOM 1347 C CA . SER A 1 178 ? -9.540 -9.473 -0.917 1.00 97.69 178 SER A CA 1
ATOM 1348 C C . SER A 1 178 ? -10.721 -8.526 -0.663 1.00 97.69 178 SER A C 1
ATOM 1350 O O . SER A 1 178 ? -11.343 -8.613 0.394 1.00 97.69 178 SER A O 1
ATOM 1352 N N . ALA A 1 179 ? -11.125 -7.717 -1.650 1.00 97.81 179 ALA A N 1
ATOM 1353 C CA . ALA A 1 179 ? -12.283 -6.829 -1.548 1.00 97.81 179 ALA A CA 1
ATOM 1354 C C . ALA A 1 179 ? -13.587 -7.615 -1.313 1.00 97.81 179 ALA A C 1
ATOM 1356 O O . ALA A 1 179 ? -14.374 -7.268 -0.429 1.00 97.81 179 ALA A O 1
ATOM 1357 N N . VAL A 1 180 ? -13.793 -8.716 -2.047 1.00 97.81 180 VAL A N 1
ATOM 1358 C CA . VAL A 1 180 ? -14.956 -9.606 -1.870 1.00 97.81 180 VAL A CA 1
ATOM 1359 C C . VAL A 1 180 ? -14.935 -10.276 -0.496 1.00 97.81 180 VAL A C 1
ATOM 1361 O O . VAL A 1 180 ? -15.966 -10.329 0.181 1.00 97.81 180 VAL A O 1
ATOM 1364 N N . LEU A 1 181 ? -13.771 -10.756 -0.050 1.00 96.75 181 LEU A N 1
ATOM 1365 C CA . LEU A 1 181 ? -13.625 -11.383 1.263 1.00 96.75 181 LEU A CA 1
ATOM 1366 C C . LEU A 1 181 ? -13.895 -10.390 2.400 1.00 96.75 181 LEU A C 1
ATOM 1368 O O . LEU A 1 181 ? -14.628 -10.719 3.334 1.00 96.75 181 LEU A O 1
ATOM 1372 N N . ILE A 1 182 ? -13.380 -9.163 2.302 1.00 96.62 182 ILE A N 1
ATOM 1373 C CA . ILE A 1 182 ? -13.635 -8.095 3.277 1.00 96.62 182 ILE A CA 1
ATOM 1374 C C . ILE A 1 182 ? -15.120 -7.741 3.295 1.00 96.62 182 ILE A C 1
ATOM 1376 O O . ILE A 1 182 ? -15.736 -7.667 4.360 1.00 96.62 182 ILE A O 1
ATOM 1380 N N . TRP A 1 183 ? -15.737 -7.599 2.124 1.00 96.44 183 TRP A N 1
ATOM 1381 C CA . TRP A 1 183 ? -17.163 -7.308 2.024 1.00 96.44 183 TRP A CA 1
ATOM 1382 C C . TRP A 1 183 ? -18.013 -8.386 2.687 1.00 96.44 183 TRP A C 1
ATOM 1384 O O . TRP A 1 183 ? -18.950 -8.065 3.424 1.00 96.44 183 TRP A O 1
ATOM 1394 N N . ARG A 1 184 ? -17.663 -9.658 2.489 1.00 95.25 184 ARG A N 1
ATOM 1395 C CA . ARG A 1 184 ? -18.481 -10.782 2.937 1.00 95.25 184 ARG A CA 1
ATOM 1396 C C . ARG A 1 184 ? -18.233 -11.222 4.379 1.00 95.25 184 ARG A C 1
ATOM 1398 O O . ARG A 1 184 ? -19.187 -11.690 5.012 1.00 95.25 184 ARG A O 1
ATOM 1405 N N . TYR A 1 185 ? -16.995 -11.128 4.865 1.00 93.31 185 TYR A N 1
ATOM 1406 C CA . TYR A 1 185 ? -16.554 -11.790 6.098 1.00 93.31 185 TYR A CA 1
ATOM 1407 C C . TYR A 1 185 ? -15.939 -10.863 7.142 1.00 93.31 185 TYR A C 1
ATOM 1409 O O . TYR A 1 185 ? -15.894 -11.264 8.299 1.00 93.31 185 TYR A O 1
ATOM 1417 N N . VAL A 1 186 ? -15.491 -9.656 6.799 1.00 93.94 186 VAL A N 1
ATOM 1418 C CA . VAL A 1 186 ? -14.865 -8.745 7.770 1.00 93.94 186 VAL A CA 1
ATOM 1419 C C . VAL A 1 186 ? -15.955 -7.859 8.390 1.00 93.94 186 VAL A C 1
ATOM 1421 O O . VAL A 1 186 ? -16.505 -7.014 7.678 1.00 93.94 186 VAL A O 1
ATOM 1424 N N . PRO A 1 187 ? -16.353 -8.070 9.662 1.00 93.56 187 PRO A N 1
ATOM 1425 C CA . PRO A 1 187 ? -17.352 -7.235 10.334 1.00 93.56 187 PRO A CA 1
ATOM 1426 C C . PRO A 1 187 ? -16.790 -5.848 10.669 1.00 93.56 187 PRO A C 1
ATOM 1428 O O . PRO A 1 187 ? -15.601 -5.606 10.549 1.00 93.56 187 PRO A O 1
ATOM 1431 N N . GLN A 1 188 ? -17.641 -4.907 11.072 1.00 92.44 188 GLN A N 1
ATOM 1432 C CA . GLN A 1 188 ? -17.158 -3.672 11.693 1.00 92.44 188 GLN A CA 1
ATOM 1433 C C . GLN A 1 188 ? -16.823 -3.995 13.162 1.00 92.44 188 GLN A C 1
ATOM 1435 O O . GLN A 1 188 ? -17.687 -4.575 13.817 1.00 92.44 188 GLN A O 1
ATOM 1440 N N . PRO A 1 189 ? -15.616 -3.679 13.669 1.00 88.44 189 PRO A N 1
ATOM 1441 C CA . PRO A 1 189 ? -15.283 -3.886 15.079 1.00 88.44 189 PRO A CA 1
ATOM 1442 C C . PRO A 1 189 ? -16.164 -3.026 15.993 1.00 88.44 189 PRO A C 1
ATOM 1444 O O . PRO A 1 189 ? -16.580 -1.937 15.580 1.00 88.44 189 PRO A O 1
ATOM 1447 N N . ASP A 1 190 ? -16.385 -3.486 17.228 1.00 82.88 190 ASP A N 1
ATOM 1448 C CA . ASP A 1 190 ? -17.049 -2.726 18.298 1.00 82.88 190 ASP A CA 1
ATOM 1449 C C . ASP A 1 190 ? -16.103 -1.637 18.836 1.00 82.88 190 ASP A C 1
ATOM 1451 O O . ASP A 1 190 ? -15.583 -1.706 19.946 1.00 82.88 190 ASP A O 1
ATOM 1455 N N . ALA A 1 191 ? -15.838 -0.638 17.996 1.00 80.44 191 ALA A N 1
ATOM 1456 C CA . ALA A 1 191 ? -15.095 0.565 18.340 1.00 80.44 191 ALA A CA 1
ATOM 1457 C C . ALA A 1 191 ? -16.057 1.755 18.422 1.00 80.44 191 ALA A C 1
ATOM 1459 O O . ALA A 1 191 ? -16.924 1.914 17.556 1.00 80.44 191 ALA A O 1
ATOM 1460 N N . GLU A 1 192 ? -15.890 2.607 19.437 1.00 81.19 192 GLU A N 1
ATOM 1461 C CA . GLU A 1 192 ? -16.634 3.863 19.536 1.00 81.19 192 GLU A CA 1
ATOM 1462 C C . GLU A 1 192 ? -16.284 4.765 18.350 1.00 81.19 192 GLU A C 1
ATOM 1464 O O . GLU A 1 192 ? -15.130 5.152 18.152 1.00 81.19 192 GLU A O 1
ATOM 1469 N N . LEU A 1 193 ? -17.294 5.075 17.535 1.00 85.25 193 LEU A N 1
ATOM 1470 C CA . LEU A 1 193 ? -17.115 5.924 16.369 1.00 85.25 193 LEU A CA 1
ATOM 1471 C C . LEU A 1 193 ? -17.175 7.402 16.757 1.00 85.25 193 LEU A C 1
ATOM 1473 O O . LEU A 1 193 ? -18.030 7.831 17.530 1.00 85.25 193 LEU A O 1
ATOM 1477 N N . ASP A 1 194 ? -16.310 8.206 16.148 1.00 83.19 194 ASP A N 1
ATOM 1478 C CA . ASP A 1 194 ? -16.303 9.653 16.341 1.00 83.19 194 ASP A CA 1
ATOM 1479 C C . ASP A 1 194 ? -17.483 10.312 15.601 1.00 83.19 194 ASP A C 1
ATOM 1481 O O . ASP A 1 194 ? -17.493 10.454 14.373 1.00 83.19 194 ASP A O 1
ATOM 1485 N N . GLU A 1 195 ? -18.494 10.760 16.347 1.00 81.75 195 GLU A N 1
ATOM 1486 C CA . GLU A 1 195 ? -19.698 11.394 15.793 1.00 81.75 195 GLU A CA 1
ATOM 1487 C C . GLU A 1 195 ? -19.417 12.748 15.115 1.00 81.75 195 GLU A C 1
ATOM 1489 O O . GLU A 1 195 ? -20.189 13.225 14.267 1.00 81.75 195 GLU A O 1
ATOM 1494 N N . LYS A 1 196 ? -18.287 13.390 15.435 1.00 82.75 196 LYS A N 1
ATOM 1495 C CA . LYS A 1 196 ? -17.957 14.748 14.995 1.00 82.75 196 LYS A CA 1
ATOM 1496 C C . LYS A 1 196 ? -17.347 14.761 13.590 1.00 82.75 196 LYS A C 1
ATOM 1498 O O . LYS A 1 196 ? -16.537 13.916 13.216 1.00 82.75 196 LYS A O 1
ATOM 1503 N N . ARG A 1 197 ? -17.760 15.724 12.749 1.00 81.62 197 ARG A N 1
ATOM 1504 C CA . ARG A 1 197 ? -17.229 15.854 11.375 1.00 81.62 197 ARG A CA 1
ATOM 1505 C C . ARG A 1 197 ? -15.725 16.128 11.408 1.00 81.62 197 ARG A C 1
ATOM 1507 O O . ARG A 1 197 ? -15.281 16.978 12.184 1.00 81.62 197 ARG A O 1
ATOM 1514 N N . LEU A 1 198 ? -14.984 15.464 10.524 1.00 82.88 198 LEU A N 1
ATOM 1515 C CA . LEU A 1 198 ? -13.584 15.779 10.262 1.00 82.88 198 LEU A CA 1
ATOM 1516 C C . LEU A 1 198 ? -13.485 17.082 9.481 1.00 82.88 198 LEU A C 1
ATOM 1518 O O . LEU A 1 198 ? -13.994 17.202 8.370 1.00 82.88 198 LEU A O 1
ATOM 1522 N N . THR A 1 199 ? -12.830 18.057 10.096 1.00 87.75 199 THR A N 1
ATOM 1523 C CA . THR A 1 199 ? -12.430 19.319 9.476 1.00 87.75 199 THR A CA 1
ATOM 1524 C C . THR A 1 199 ? -10.904 19.417 9.513 1.00 87.75 199 THR A C 1
ATOM 1526 O O . THR A 1 199 ? -10.290 18.791 10.382 1.00 87.75 199 THR A O 1
ATOM 1529 N N . PRO A 1 200 ? -10.265 20.205 8.627 1.00 86.69 200 PRO A N 1
ATOM 1530 C CA . PRO A 1 200 ? -8.812 20.383 8.652 1.00 86.69 200 PRO A CA 1
ATOM 1531 C C . PRO A 1 200 ? -8.286 20.821 10.028 1.00 86.69 200 PRO A C 1
ATOM 1533 O O . PRO A 1 200 ? -7.303 20.275 10.515 1.00 86.69 200 PRO A O 1
ATOM 1536 N N . SER A 1 201 ? -8.995 21.727 10.711 1.00 88.06 201 SER A N 1
ATOM 1537 C CA . SER A 1 201 ? -8.640 22.175 12.065 1.00 88.06 201 SER A CA 1
ATOM 1538 C C . SER A 1 201 ? -8.651 21.033 13.083 1.00 88.06 201 SER A C 1
ATOM 1540 O O . SER A 1 201 ? -7.742 20.935 13.900 1.00 88.06 201 SER A O 1
ATOM 1542 N N . ARG A 1 202 ? -9.638 20.130 13.003 1.00 86.81 202 ARG A N 1
ATOM 1543 C CA . ARG A 1 202 ? -9.717 18.954 13.882 1.00 86.81 202 ARG A CA 1
ATOM 1544 C C . ARG A 1 202 ? -8.679 17.898 13.559 1.00 86.81 202 ARG A C 1
ATOM 1546 O O . ARG A 1 202 ? -8.233 17.205 14.463 1.00 86.81 202 ARG A O 1
ATOM 1553 N N . LEU A 1 203 ? -8.303 17.760 12.291 1.00 87.38 203 LEU A N 1
ATOM 1554 C CA . LEU A 1 203 ? -7.217 16.869 11.902 1.00 87.38 203 LEU A CA 1
ATOM 1555 C C . LEU A 1 203 ? -5.914 17.312 12.580 1.00 87.38 203 LEU A C 1
ATOM 1557 O O . LEU A 1 203 ? -5.248 16.506 13.224 1.00 87.38 203 LEU A O 1
ATOM 1561 N N . VAL A 1 204 ? -5.610 18.611 12.504 1.00 89.19 204 VAL A N 1
ATOM 1562 C CA . VAL A 1 204 ? -4.451 19.209 13.179 1.00 89.19 204 VAL A CA 1
ATOM 1563 C C . VAL A 1 204 ? -4.554 19.054 14.696 1.00 89.19 204 VAL A C 1
ATOM 1565 O O . VAL A 1 204 ? -3.571 18.690 15.329 1.00 89.19 204 VAL A O 1
ATOM 1568 N N . GLU A 1 205 ? -5.730 19.279 15.283 1.00 88.88 205 GLU A N 1
ATOM 1569 C CA . GLU A 1 205 ? -5.961 19.097 16.720 1.00 88.88 205 GLU A CA 1
ATOM 1570 C C . GLU A 1 205 ? -5.732 17.645 17.168 1.00 88.88 205 GLU A C 1
ATOM 1572 O O . GLU A 1 205 ? -4.995 17.417 18.124 1.00 88.88 205 GLU A O 1
ATOM 1577 N N . LYS A 1 206 ? -6.280 16.655 16.446 1.00 86.44 206 LYS A N 1
ATOM 1578 C CA . LYS A 1 206 ? -6.061 15.227 16.727 1.00 86.44 206 LYS A CA 1
ATOM 1579 C C . LYS A 1 206 ? -4.573 14.885 16.703 1.00 86.44 206 LYS A C 1
ATOM 1581 O O . LYS A 1 206 ? -4.072 14.302 17.660 1.00 86.44 206 LYS A O 1
ATOM 1586 N N . TYR A 1 207 ? -3.851 15.292 15.658 1.00 89.50 207 TYR A N 1
ATOM 1587 C CA . TYR A 1 207 ? -2.410 15.045 15.578 1.00 89.50 207 TYR A CA 1
ATOM 1588 C C . TYR A 1 207 ? -1.620 15.786 16.652 1.00 89.50 207 TYR A C 1
ATOM 1590 O O . TYR A 1 207 ? -0.695 15.215 17.219 1.00 89.50 207 TYR A O 1
ATOM 1598 N N . ARG A 1 208 ? -1.99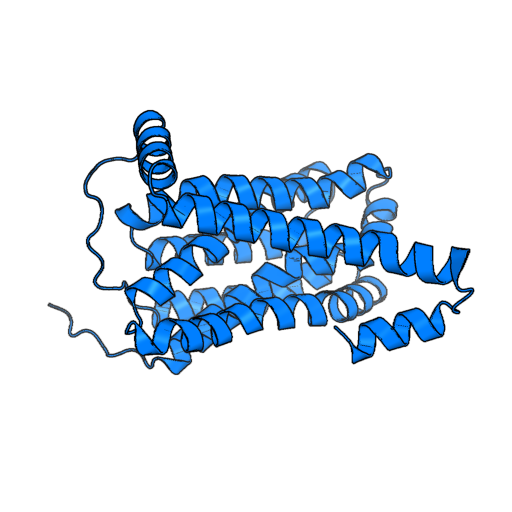7 17.024 16.981 1.00 88.75 208 ARG A N 1
ATOM 1599 C CA . ARG A 1 208 ? -1.369 17.784 18.064 1.00 88.75 208 ARG A CA 1
ATOM 1600 C C . ARG A 1 208 ? -1.530 17.074 19.404 1.00 88.75 208 ARG A C 1
ATOM 1602 O O . ARG A 1 208 ? -0.552 16.964 20.131 1.00 88.75 208 ARG A O 1
ATOM 1609 N N . ASN A 1 209 ? -2.724 16.571 19.702 1.00 86.94 209 ASN A N 1
ATOM 1610 C CA . ASN A 1 209 ? -3.002 15.855 20.946 1.00 86.94 209 ASN A CA 1
ATOM 1611 C C . ASN A 1 209 ? -2.236 14.527 21.009 1.00 86.94 209 ASN A C 1
ATOM 1613 O O . ASN A 1 209 ? -1.664 14.198 22.043 1.00 86.94 209 ASN A O 1
ATOM 1617 N N . VAL A 1 210 ? -2.154 13.792 19.894 1.00 85.88 210 VAL A N 1
ATOM 1618 C CA . VAL A 1 210 ? -1.339 12.569 19.806 1.00 85.88 210 VAL A CA 1
ATOM 1619 C C . VAL A 1 210 ? 0.140 12.886 20.036 1.00 85.88 210 VAL A C 1
ATOM 1621 O O . VAL A 1 210 ? 0.785 12.230 20.844 1.00 85.88 210 VAL A O 1
ATOM 1624 N N . LEU A 1 211 ? 0.672 13.930 19.397 1.00 87.44 211 LEU A N 1
ATOM 1625 C CA . LEU A 1 211 ? 2.075 14.343 19.528 1.00 87.44 211 LEU A CA 1
ATOM 1626 C C . LEU A 1 211 ? 2.420 14.982 20.884 1.00 87.44 211 LEU A C 1
ATOM 1628 O O . LEU A 1 211 ? 3.590 15.234 21.151 1.00 87.44 211 LEU A O 1
ATOM 1632 N N . GLN A 1 212 ? 1.438 15.253 21.745 1.00 88.69 212 GLN A N 1
ATOM 1633 C CA . GLN A 1 212 ? 1.688 15.648 23.135 1.00 88.69 212 GLN A CA 1
ATOM 1634 C C . GLN A 1 212 ? 1.948 14.441 24.048 1.00 88.69 212 GLN A C 1
ATOM 1636 O O . GLN A 1 212 ? 2.530 14.608 25.117 1.00 88.69 212 GLN A O 1
ATOM 1641 N N . GLY A 1 213 ? 1.536 13.235 23.644 1.00 87.25 213 GLY A N 1
ATOM 1642 C CA . GLY A 1 213 ? 1.778 12.008 24.398 1.00 87.25 213 GLY A CA 1
ATOM 1643 C C . GLY A 1 213 ? 3.209 11.502 24.220 1.00 87.25 213 GLY A C 1
ATOM 1644 O O . GLY A 1 213 ? 3.669 11.318 23.091 1.00 87.25 213 GLY A O 1
ATOM 1645 N N . SER A 1 214 ? 3.896 11.209 25.329 1.00 82.06 214 SER A N 1
ATOM 1646 C CA . SER A 1 214 ? 5.263 10.667 25.311 1.00 82.06 214 SER A CA 1
ATOM 1647 C C . SER A 1 214 ? 5.362 9.376 24.503 1.00 82.06 214 SER A C 1
ATOM 1649 O O . SER A 1 214 ? 6.301 9.207 23.733 1.00 82.06 214 SER A O 1
ATOM 1651 N N . ASP A 1 215 ? 4.370 8.494 24.613 1.00 87.50 215 ASP A N 1
ATOM 1652 C CA . ASP A 1 215 ? 4.407 7.174 23.978 1.00 87.50 215 ASP A CA 1
ATOM 1653 C C . ASP A 1 215 ? 4.272 7.264 22.458 1.00 87.50 215 ASP A C 1
ATOM 1655 O O . ASP A 1 215 ? 4.958 6.553 21.726 1.00 87.50 215 ASP A O 1
ATOM 1659 N N . ALA A 1 216 ? 3.438 8.183 21.968 1.00 85.62 216 ALA A N 1
ATOM 1660 C CA . ALA A 1 216 ? 3.270 8.412 20.539 1.00 85.62 216 ALA A CA 1
ATOM 1661 C C . ALA A 1 216 ? 4.515 9.062 19.926 1.00 85.62 216 ALA A C 1
ATOM 1663 O O . ALA A 1 216 ? 4.967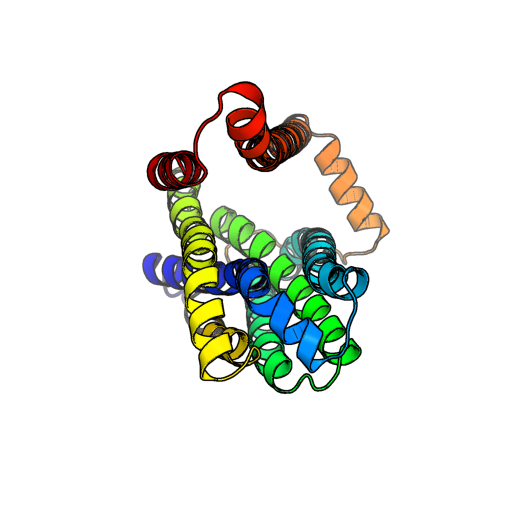 8.636 18.863 1.00 85.62 216 ALA A O 1
ATOM 1664 N N . VAL A 1 217 ? 5.104 10.055 20.603 1.00 88.00 217 VAL A N 1
ATOM 1665 C CA . VAL A 1 217 ? 6.358 10.681 20.156 1.00 88.00 217 VAL A CA 1
ATOM 1666 C C . VAL A 1 217 ? 7.492 9.662 20.153 1.00 88.00 217 VAL A C 1
ATOM 1668 O O . VAL A 1 217 ? 8.225 9.581 19.169 1.00 88.00 217 VAL A O 1
ATOM 1671 N N . ASN A 1 218 ? 7.597 8.839 21.198 1.00 88.75 218 ASN A N 1
ATOM 1672 C CA . ASN A 1 218 ? 8.587 7.771 21.275 1.00 88.75 218 ASN A CA 1
ATOM 1673 C C . ASN A 1 218 ? 8.386 6.748 20.155 1.00 88.75 218 ASN A C 1
ATOM 1675 O O . ASN A 1 218 ? 9.348 6.411 19.476 1.00 88.75 218 ASN A O 1
ATOM 1679 N N . ALA A 1 219 ? 7.150 6.315 19.890 1.00 87.19 219 ALA A N 1
ATOM 1680 C CA . ALA A 1 219 ? 6.859 5.399 18.792 1.00 87.19 219 ALA A CA 1
ATOM 1681 C C . ALA A 1 219 ? 7.259 5.995 17.433 1.00 87.19 219 ALA A C 1
ATOM 1683 O O . ALA A 1 219 ? 7.948 5.339 16.654 1.00 87.19 219 ALA A O 1
ATOM 1684 N N . VAL A 1 220 ? 6.891 7.250 17.155 1.00 87.44 220 VAL A N 1
ATOM 1685 C CA . VAL A 1 220 ? 7.270 7.941 15.911 1.00 87.44 220 VAL A CA 1
ATOM 1686 C C . VAL A 1 220 ? 8.789 8.074 15.799 1.00 87.44 220 VAL A C 1
ATOM 1688 O O . VAL A 1 220 ? 9.346 7.771 14.745 1.00 87.44 220 VAL A O 1
ATOM 1691 N N . ALA A 1 221 ? 9.472 8.469 16.874 1.00 89.00 221 ALA A N 1
ATOM 1692 C CA . ALA A 1 221 ? 10.926 8.577 16.906 1.00 89.00 221 ALA A CA 1
ATOM 1693 C C . ALA A 1 221 ? 11.606 7.218 16.677 1.00 89.00 221 ALA A C 1
ATOM 1695 O O . ALA A 1 221 ? 12.528 7.127 15.870 1.00 89.00 221 ALA A O 1
ATOM 1696 N N . SER A 1 222 ? 11.122 6.147 17.314 1.00 89.75 222 SER A N 1
ATOM 1697 C CA . SER A 1 222 ? 11.614 4.784 17.101 1.00 89.75 222 SER A CA 1
ATOM 1698 C C . SER A 1 222 ? 11.425 4.334 15.655 1.00 89.75 222 SER A C 1
ATOM 1700 O O . SER A 1 222 ? 12.364 3.810 15.062 1.00 89.75 222 SER A O 1
ATOM 1702 N N . TYR A 1 223 ? 10.256 4.582 15.056 1.00 87.06 223 TYR A N 1
ATOM 1703 C CA . TYR A 1 223 ? 10.004 4.258 13.650 1.00 87.06 223 TYR A CA 1
ATOM 1704 C C . TYR A 1 223 ? 10.912 5.052 12.705 1.00 87.06 223 TYR A C 1
ATOM 1706 O O . TYR A 1 223 ? 11.470 4.477 11.771 1.00 87.06 223 TYR A O 1
ATOM 1714 N N . LEU A 1 224 ? 11.104 6.350 12.957 1.00 90.06 224 LEU A N 1
ATOM 1715 C CA . LEU A 1 224 ? 12.004 7.192 12.168 1.00 90.06 224 LEU A CA 1
ATOM 1716 C C . LEU A 1 224 ? 13.453 6.709 12.256 1.00 90.06 224 LEU A C 1
ATOM 1718 O O . LEU A 1 224 ? 14.109 6.578 11.223 1.00 90.06 224 LEU A O 1
ATOM 1722 N N . LEU A 1 225 ? 13.946 6.409 13.459 1.00 92.81 225 LEU A N 1
ATOM 1723 C CA . LEU A 1 225 ? 15.297 5.884 13.668 1.00 92.81 225 LEU A CA 1
ATOM 1724 C C . LEU A 1 225 ? 15.477 4.511 13.013 1.00 92.81 225 LEU A C 1
ATOM 1726 O O . LEU A 1 225 ? 16.479 4.293 12.336 1.00 92.81 225 LEU A O 1
ATOM 1730 N N . MET A 1 226 ? 14.495 3.617 13.154 1.00 91.44 226 MET A N 1
ATOM 1731 C CA . MET A 1 226 ? 14.521 2.283 12.553 1.00 91.44 226 MET A CA 1
ATOM 1732 C C . MET A 1 226 ? 14.593 2.358 11.024 1.00 91.44 226 MET A C 1
ATOM 1734 O O . MET A 1 226 ? 15.487 1.764 10.427 1.00 91.44 226 MET A O 1
ATOM 1738 N N . PHE A 1 227 ? 13.698 3.114 10.379 1.00 84.94 227 PHE A N 1
ATOM 1739 C CA . PHE A 1 227 ? 13.685 3.233 8.917 1.00 84.94 227 PHE A CA 1
ATOM 1740 C C . PHE A 1 227 ? 14.890 4.005 8.373 1.00 84.94 227 PHE A C 1
ATOM 1742 O O . PHE A 1 227 ? 15.411 3.646 7.318 1.00 84.94 227 PHE A O 1
ATOM 1749 N N . SER A 1 228 ? 15.371 5.024 9.093 1.00 88.50 228 SER A N 1
ATOM 1750 C CA . SER A 1 228 ? 16.589 5.748 8.705 1.00 88.50 228 SER A CA 1
ATOM 1751 C C . SER A 1 228 ? 17.818 4.843 8.792 1.00 88.50 228 SER A C 1
ATOM 1753 O O . SER A 1 228 ? 18.607 4.790 7.852 1.00 88.50 228 SER A O 1
ATOM 1755 N N . GLY A 1 229 ? 17.956 4.086 9.885 1.00 89.88 229 GLY A N 1
ATOM 1756 C CA . GLY A 1 229 ? 19.039 3.119 10.068 1.00 89.88 229 GLY A CA 1
ATOM 1757 C C . GLY A 1 229 ? 19.009 2.017 9.012 1.00 89.88 229 GLY A C 1
ATOM 1758 O O . GLY A 1 229 ? 20.029 1.745 8.384 1.00 89.88 229 GLY A O 1
ATOM 1759 N N . PHE A 1 230 ? 17.831 1.449 8.746 1.00 86.19 230 PHE A N 1
ATOM 1760 C CA . PHE A 1 230 ? 17.641 0.452 7.693 1.00 86.19 230 PHE A CA 1
ATOM 1761 C C . PHE A 1 230 ? 17.998 0.998 6.301 1.00 86.19 230 PHE A C 1
ATOM 1763 O O . PHE A 1 230 ? 18.704 0.341 5.536 1.00 86.19 230 PHE A O 1
ATOM 1770 N N . GLY A 1 231 ? 17.564 2.219 5.973 1.00 82.06 231 GLY A N 1
ATOM 1771 C CA . GLY A 1 231 ? 17.871 2.864 4.695 1.00 82.06 231 GLY A CA 1
ATOM 1772 C C . GLY A 1 231 ? 19.364 3.140 4.508 1.00 82.06 231 GLY A C 1
ATOM 1773 O O . GLY A 1 231 ? 19.914 2.844 3.447 1.00 82.06 231 GLY A O 1
ATOM 1774 N N . LEU A 1 232 ? 20.040 3.655 5.541 1.00 87.94 232 LEU A N 1
ATOM 1775 C CA . LEU A 1 232 ? 21.488 3.880 5.512 1.00 87.94 232 LEU A CA 1
ATOM 1776 C C . LEU A 1 232 ? 22.256 2.562 5.374 1.00 87.94 232 LEU A C 1
ATOM 1778 O O . LEU A 1 232 ? 23.156 2.464 4.543 1.00 87.94 232 LEU A O 1
ATOM 1782 N N . PHE A 1 233 ? 21.870 1.544 6.144 1.00 87.44 233 PHE A N 1
ATOM 1783 C CA . PHE A 1 233 ? 22.478 0.219 6.089 1.00 87.44 233 PHE A CA 1
ATOM 1784 C C . PHE A 1 233 ? 22.358 -0.390 4.688 1.00 87.44 233 PHE A C 1
ATOM 1786 O O . PHE A 1 233 ? 23.365 -0.706 4.067 1.00 87.44 233 PHE A O 1
ATOM 1793 N N . THR A 1 234 ? 21.146 -0.476 4.142 1.00 82.69 234 THR A N 1
ATOM 1794 C CA . THR A 1 234 ? 20.907 -1.086 2.822 1.00 82.69 234 THR A CA 1
ATOM 1795 C C . THR A 1 234 ? 21.538 -0.304 1.668 1.00 82.69 234 THR A C 1
ATOM 1797 O O . THR A 1 234 ? 21.976 -0.911 0.694 1.00 82.69 234 THR A O 1
ATOM 1800 N N . SER A 1 235 ? 21.634 1.025 1.776 1.00 80.81 235 SER A N 1
ATOM 1801 C CA . SER A 1 235 ? 22.202 1.865 0.713 1.00 80.81 235 SER A CA 1
ATOM 1802 C C . SER A 1 235 ? 23.732 1.885 0.716 1.00 80.81 235 SER A C 1
ATOM 1804 O O . SER A 1 235 ? 24.344 1.835 -0.349 1.00 80.81 235 SER A O 1
ATOM 1806 N N . PHE A 1 236 ? 24.365 1.974 1.891 1.00 88.38 236 PHE A N 1
ATOM 1807 C CA . PHE A 1 236 ? 25.813 2.193 1.996 1.00 88.38 236 PHE A CA 1
ATOM 1808 C C . PHE A 1 236 ? 26.617 0.929 2.304 1.00 88.38 236 PHE A C 1
ATOM 1810 O O . PHE A 1 236 ? 27.789 0.876 1.933 1.00 88.38 236 PHE A O 1
ATOM 1817 N N . LEU A 1 237 ? 26.025 -0.100 2.925 1.00 88.00 237 LEU A N 1
ATOM 1818 C CA . LEU A 1 237 ? 26.749 -1.334 3.241 1.00 88.00 237 LEU A CA 1
ATOM 1819 C C . LEU A 1 237 ? 27.313 -2.032 1.992 1.00 88.00 237 LEU A C 1
ATOM 1821 O O . LEU A 1 237 ? 28.502 -2.349 2.023 1.00 88.00 237 LEU A O 1
ATOM 1825 N N . PRO A 1 238 ? 26.553 -2.240 0.890 1.00 85.88 238 PRO A N 1
ATOM 1826 C CA . PRO A 1 238 ? 27.103 -2.882 -0.306 1.00 85.88 238 PRO A CA 1
ATOM 1827 C C . PRO A 1 238 ? 28.300 -2.109 -0.869 1.00 85.88 238 PRO A C 1
ATOM 1829 O O . PRO A 1 238 ? 29.347 -2.689 -1.141 1.00 85.88 238 PRO A O 1
ATOM 1832 N N . SER A 1 239 ? 28.171 -0.781 -0.961 1.00 87.69 239 SER A N 1
ATOM 1833 C CA . SER A 1 239 ? 29.224 0.094 -1.483 1.00 87.69 239 SER A CA 1
ATOM 1834 C C . SER A 1 239 ? 30.474 0.086 -0.599 1.00 87.69 239 SER A C 1
ATOM 1836 O O . SER A 1 239 ? 31.593 0.072 -1.113 1.00 87.69 239 SER A O 1
ATOM 1838 N N . TRP A 1 240 ? 30.314 0.059 0.726 1.00 91.94 240 TRP A N 1
ATOM 1839 C CA . TRP A 1 240 ? 31.435 -0.026 1.661 1.00 91.94 240 TRP A CA 1
ATOM 1840 C C . TRP A 1 240 ? 32.139 -1.391 1.603 1.00 91.94 240 TRP A C 1
ATOM 1842 O O . TRP A 1 240 ? 33.369 -1.438 1.553 1.00 91.94 240 TRP A O 1
ATOM 1852 N N . LEU A 1 241 ? 31.381 -2.494 1.540 1.00 90.88 241 LEU A N 1
ATOM 1853 C CA . LEU A 1 241 ? 31.930 -3.849 1.399 1.00 90.88 241 LEU A CA 1
ATOM 1854 C C . LEU A 1 241 ? 32.738 -4.010 0.105 1.00 90.88 241 LEU A C 1
ATOM 1856 O O . LEU A 1 241 ? 33.823 -4.585 0.126 1.00 90.88 241 LEU A O 1
ATOM 1860 N N . GLU A 1 242 ? 32.248 -3.464 -1.004 1.00 90.69 242 GLU A N 1
ATOM 1861 C CA . GLU A 1 242 ? 32.941 -3.533 -2.290 1.00 90.69 242 GLU A CA 1
ATOM 1862 C C . GLU A 1 242 ? 34.187 -2.633 -2.319 1.00 90.69 242 GLU A C 1
ATOM 1864 O O . GLU A 1 242 ? 35.272 -3.082 -2.676 1.00 90.69 242 GLU A O 1
ATOM 1869 N N . SER A 1 243 ? 34.064 -1.371 -1.890 1.00 91.00 243 SER A N 1
ATOM 1870 C CA . SER A 1 243 ? 35.149 -0.382 -2.005 1.00 91.00 243 SER A CA 1
ATOM 1871 C C . SER A 1 243 ? 36.257 -0.520 -0.960 1.00 91.00 243 SER A C 1
ATOM 1873 O O . SER A 1 243 ? 37.409 -0.210 -1.255 1.00 91.00 243 SER A O 1
ATOM 1875 N N . THR A 1 244 ? 35.923 -0.940 0.264 1.00 92.81 244 THR A N 1
ATOM 1876 C CA . THR A 1 244 ? 36.870 -0.970 1.393 1.00 92.81 244 THR A CA 1
ATOM 1877 C C . THR A 1 244 ? 37.339 -2.383 1.709 1.00 92.81 244 THR A C 1
ATOM 1879 O O . THR A 1 244 ? 38.517 -2.588 1.991 1.00 92.81 244 THR A O 1
ATOM 1882 N N . VAL A 1 245 ? 36.426 -3.358 1.678 1.00 92.12 245 VAL A N 1
ATOM 1883 C CA . VAL A 1 245 ? 36.731 -4.755 2.028 1.00 92.12 245 VAL A CA 1
ATOM 1884 C C . VAL A 1 245 ? 37.087 -5.579 0.782 1.00 92.12 245 VAL A C 1
ATOM 1886 O O . VAL A 1 245 ? 37.786 -6.582 0.896 1.00 92.12 245 VAL A O 1
ATOM 1889 N N . GLY A 1 246 ? 36.675 -5.140 -0.413 1.00 91.31 246 GLY A N 1
ATOM 1890 C CA . GLY A 1 246 ? 36.937 -5.844 -1.671 1.00 91.31 246 GLY A CA 1
ATOM 1891 C C . GLY A 1 246 ? 36.064 -7.086 -1.868 1.00 91.31 246 GLY A C 1
ATOM 1892 O O . GLY A 1 246 ? 36.449 -7.990 -2.606 1.00 91.31 246 GLY A O 1
ATOM 1893 N N . VAL A 1 247 ? 34.915 -7.154 -1.187 1.00 91.81 247 VAL A N 1
ATOM 1894 C CA . VAL A 1 247 ? 33.975 -8.278 -1.295 1.00 91.81 247 VAL A CA 1
ATOM 1895 C C . VAL A 1 247 ? 33.337 -8.273 -2.680 1.00 91.81 247 VAL A C 1
ATOM 1897 O O . VAL A 1 247 ? 32.915 -7.228 -3.179 1.00 91.81 247 VAL A O 1
ATOM 1900 N N . SER A 1 248 ? 33.240 -9.445 -3.304 1.00 89.62 248 SER A N 1
ATOM 1901 C CA . SER A 1 248 ? 32.627 -9.566 -4.623 1.00 89.62 248 SER A CA 1
ATOM 1902 C C . SER A 1 248 ? 31.113 -9.332 -4.569 1.00 89.62 248 SER A C 1
ATOM 1904 O O . SER A 1 248 ? 30.441 -9.648 -3.584 1.00 89.62 248 SER A O 1
ATOM 1906 N N . GLY A 1 249 ? 30.529 -8.862 -5.675 1.00 83.12 249 GLY A N 1
ATOM 1907 C CA . GLY A 1 249 ? 29.075 -8.680 -5.769 1.00 83.12 249 GLY A CA 1
ATOM 1908 C C . GLY A 1 249 ? 28.268 -9.963 -5.502 1.00 83.12 249 GLY A C 1
ATOM 1909 O O . GLY A 1 249 ? 27.145 -9.888 -5.009 1.00 83.12 249 GLY A O 1
ATOM 1910 N N . TYR A 1 250 ? 28.844 -11.144 -5.765 1.00 85.31 250 TYR A N 1
ATOM 1911 C CA . TYR A 1 250 ? 28.209 -12.434 -5.472 1.00 85.31 250 TYR A CA 1
ATOM 1912 C C . TYR A 1 250 ? 28.132 -12.724 -3.967 1.00 85.31 250 TYR A C 1
ATOM 1914 O O . TYR A 1 250 ? 27.094 -13.163 -3.475 1.00 85.31 250 TYR A O 1
ATOM 1922 N N . GLU A 1 251 ? 29.198 -12.438 -3.221 1.00 86.69 251 GLU A N 1
ATOM 1923 C CA . GLU A 1 251 ? 29.227 -12.607 -1.765 1.00 86.69 251 GLU A CA 1
ATOM 1924 C C . GLU A 1 251 ? 28.298 -11.609 -1.066 1.00 86.69 251 GLU A C 1
ATOM 1926 O O . GLU A 1 251 ? 27.588 -11.987 -0.136 1.00 86.69 251 GLU A O 1
ATOM 1931 N N . ILE A 1 252 ? 28.227 -10.365 -1.557 1.00 84.81 252 ILE A N 1
ATOM 1932 C CA . ILE A 1 252 ? 27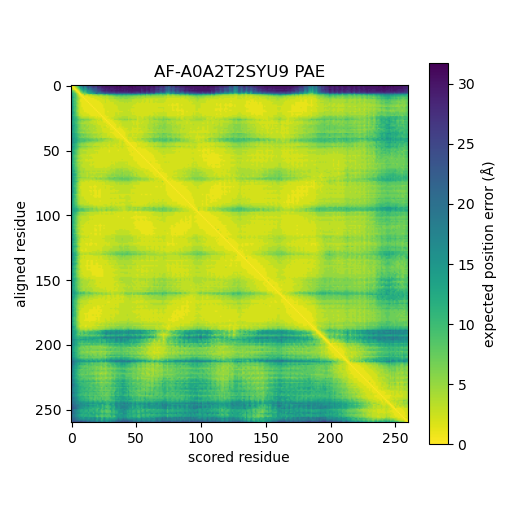.248 -9.377 -1.081 1.00 84.81 252 ILE A CA 1
ATOM 1933 C C . ILE A 1 252 ? 25.824 -9.892 -1.330 1.00 84.81 252 ILE A C 1
ATOM 1935 O O . ILE A 1 252 ? 24.991 -9.861 -0.426 1.00 84.81 252 ILE A O 1
ATOM 1939 N N . ALA A 1 253 ? 25.539 -10.423 -2.523 1.00 80.62 253 ALA A N 1
ATOM 1940 C CA . ALA A 1 253 ? 24.228 -10.994 -2.829 1.00 80.62 253 ALA A CA 1
ATOM 1941 C C . ALA A 1 253 ? 23.871 -12.176 -1.907 1.00 80.62 253 ALA A C 1
ATOM 1943 O O . ALA A 1 253 ? 22.738 -12.253 -1.435 1.00 80.62 253 ALA A O 1
ATOM 1944 N N . LEU A 1 254 ? 24.826 -13.063 -1.603 1.00 83.00 254 LEU A N 1
ATOM 1945 C CA . LEU A 1 254 ? 24.656 -14.155 -0.633 1.00 83.00 254 LEU A CA 1
ATOM 1946 C C . LEU A 1 254 ? 24.397 -13.640 0.787 1.00 83.00 254 LEU A C 1
ATOM 1948 O O . LEU A 1 254 ? 23.541 -14.184 1.484 1.00 83.00 254 LEU A O 1
ATOM 1952 N N . LEU A 1 255 ? 25.100 -12.585 1.204 1.00 84.44 255 LEU A N 1
ATOM 1953 C CA . LEU A 1 255 ? 24.936 -11.969 2.519 1.00 84.44 255 LEU A CA 1
ATOM 1954 C C . LEU A 1 255 ? 23.518 -11.420 2.708 1.00 84.44 255 LEU A C 1
ATOM 1956 O O . LEU A 1 255 ? 22.896 -11.711 3.724 1.00 84.44 255 LEU A O 1
ATOM 1960 N N . PHE A 1 256 ? 22.972 -10.715 1.715 1.00 79.00 256 PHE A N 1
ATOM 1961 C CA . PHE A 1 256 ? 21.577 -10.260 1.758 1.00 79.00 256 PHE A CA 1
ATOM 1962 C C . PHE A 1 256 ? 20.574 -11.412 1.602 1.00 79.00 256 PHE A C 1
ATOM 1964 O O . PHE A 1 256 ? 19.522 -11.397 2.231 1.00 79.00 256 PHE A O 1
ATOM 1971 N N . ALA A 1 257 ? 20.895 -12.445 0.817 1.00 73.12 257 ALA A N 1
ATOM 1972 C CA . ALA A 1 257 ? 20.010 -13.597 0.643 1.00 73.12 257 ALA A CA 1
ATOM 1973 C C . ALA A 1 257 ? 19.845 -14.437 1.923 1.00 73.12 257 ALA A C 1
ATOM 1975 O O . ALA A 1 257 ? 18.771 -14.992 2.149 1.00 73.12 257 ALA A O 1
ATOM 1976 N N . ILE A 1 258 ? 20.895 -14.554 2.743 1.00 77.38 258 ILE A N 1
ATOM 1977 C CA . ILE A 1 258 ? 20.885 -15.334 3.992 1.00 77.38 258 ILE A CA 1
ATOM 1978 C C . ILE A 1 258 ? 20.520 -14.455 5.195 1.00 77.38 258 ILE A C 1
ATOM 1980 O O . ILE A 1 258 ? 19.822 -14.913 6.098 1.00 77.38 258 ILE A O 1
ATOM 1984 N N . GLY A 1 259 ? 21.010 -13.214 5.221 1.00 66.25 259 GLY A N 1
ATOM 1985 C CA . GLY A 1 259 ? 20.850 -12.290 6.343 1.00 66.25 259 GLY A CA 1
ATOM 1986 C C . GLY A 1 259 ? 19.491 -11.593 6.406 1.00 66.25 259 GLY A C 1
ATOM 1987 O O . GLY A 1 259 ? 19.036 -11.304 7.513 1.00 66.25 259 GLY A O 1
ATOM 1988 N N . GLY A 1 260 ? 18.835 -11.393 5.254 1.00 54.47 260 GLY A N 1
ATOM 1989 C CA . GLY A 1 260 ? 17.640 -10.549 5.133 1.00 54.47 260 GLY A CA 1
ATOM 1990 C C . GLY A 1 260 ? 17.973 -9.069 4.994 1.00 54.47 260 GLY A C 1
ATOM 1991 O O . GLY A 1 260 ? 18.764 -8.551 5.812 1.00 54.47 260 GLY A O 1
#